Protein AF-A0A7D9EEI6-F1 (afdb_monomer_lite)

Radius of gyration: 23.54 Å; chains: 1; bounding box: 60×73×60 Å

Sequence (242 aa):
MWDGYSLLYVQGNDKSHGQDLGQAGSCLRQFSTMPYLSCNIYQRCNLASRNDYSYWLSASSTIPMMPVDNDAVEPHISRCSVCETPGPVIAVHSQDQSLPSCPAGWQGLWDGYSFIMHTGAGGSGSGQSLSSPGSCVETFRPNPFIECHGRGTCHYYANKYSFWMATVKPDEMFISQTPEVLDQEKGQDLRSRVSRCRVCVRPPKTNSRQPHPAFWHDVTNPKTQTQGAANAQPLLRQAGFQ

Secondary structure (DSSP, 8-state):
-EEEEEEEEEEETTEEEE--TTSGGGEESS--SS--EEE-TTS-EEES-SS-EEEEEBS-SSPPSSPEETTT-GGGBPEEEE---SS-EEEEE-SSSSPPPPPTT-EEEEEEEEEEEEE-GGG-EEE--TTSGGGEESS--SS-EEEEETTSEEE--TT-EEEEPBP--GGGTTSPPPP----GGGT--GGGGBPEEEEEE------TTS--------TT-GGG-SS---------------

Foldseek 3Di:
DAKAFFWAWWADPNAIDGDASLDPVRGDRDDDQFPDWDADPVRDIDALPDFIKTKAFFQDLDFDPDWDFQVPCVNGIDMDDDDDAQFDKWKDWDLALDEDDDPPQKDFDAKAFQWFWKADPPRHTDTHDNGGCSRGDHDDHQQRMWMGTSVGTIGDDPPIGTDARFRDDPVCPPPDDDDDDADVVVVGDPCNGIIMMTMIGRHPPPPPPDDDPDPDDDPPDPPPPDDDPDDDDDDDDDDDDD

pLDDT: mean 86.82, std 19.96, range [29.33, 98.88]

Organism: Paramuricea clavata (NCBI:txid317549)

InterPro domains:
  IPR001442 Collagen IV, non-collagenous [PF01413] (1-84)
  IPR001442 Collagen IV, non-collagenous [PF01413] (89-201)
  IPR001442 Collagen IV, non-collagenous [PS51403] (1-204)
  IPR001442 Collagen IV, non-collagenous [SM00111] (1-86)
  IPR001442 Collagen IV, non-collagenous [SM00111] (87-203)
  IPR016187 C-type lectin fold [SSF56436] (1-86)
  IPR016187 C-type lectin fold [SSF56436] (88-203)
  IPR019326 Protein NDNF [PTHR14619] (2-155)
  IPR036954 Collagen IV, non-collagenous domain superfamily [G3DSA:2.170.240.10] (1-204)

Structure (mmCIF, N/CA/C/O backbone):
data_AF-A0A7D9EEI6-F1
#
_entry.id   AF-A0A7D9EEI6-F1
#
loop_
_atom_site.group_PDB
_atom_site.id
_atom_site.type_symbol
_atom_site.label_atom_id
_atom_site.label_alt_id
_atom_site.label_comp_id
_atom_site.label_asym_id
_atom_site.label_entity_id
_atom_site.label_seq_id
_atom_site.pdbx_PDB_ins_code
_atom_site.Cartn_x
_atom_site.Cartn_y
_atom_site.Cartn_z
_atom_site.occupancy
_atom_site.B_iso_or_equiv
_atom_site.auth_seq_id
_atom_site.auth_comp_id
_atom_site.auth_asym_id
_atom_site.auth_atom_id
_atom_site.pdbx_PDB_model_num
ATOM 1 N N . MET A 1 1 ? -10.822 -16.235 -7.275 1.00 95.38 1 MET A N 1
ATOM 2 C CA . MET A 1 1 ? -11.003 -15.874 -8.701 1.00 95.38 1 MET A CA 1
ATOM 3 C C . MET A 1 1 ? -9.686 -15.995 -9.455 1.00 95.38 1 MET A C 1
ATOM 5 O O . MET A 1 1 ? -9.639 -16.761 -10.407 1.00 95.38 1 MET A O 1
ATOM 9 N N . TRP A 1 2 ? -8.629 -15.284 -9.047 1.00 98.44 2 TRP A N 1
ATOM 10 C CA . TRP A 1 2 ? -7.265 -15.488 -9.556 1.00 98.44 2 TRP A CA 1
ATOM 11 C C . TRP A 1 2 ? -6.231 -15.119 -8.494 1.00 98.44 2 TRP A C 1
ATOM 13 O O . TRP A 1 2 ? -6.541 -14.353 -7.582 1.00 98.44 2 TRP A O 1
ATOM 23 N N . ASP A 1 3 ? -5.012 -15.617 -8.676 1.00 98.50 3 ASP A N 1
ATOM 24 C CA . ASP A 1 3 ? -3.835 -15.226 -7.905 1.00 98.50 3 ASP A CA 1
ATOM 25 C C . ASP A 1 3 ? -2.885 -14.391 -8.770 1.00 98.50 3 ASP A C 1
ATOM 27 O O . ASP A 1 3 ? -2.923 -14.446 -10.006 1.00 98.50 3 ASP A O 1
ATOM 31 N N . GLY A 1 4 ? -2.030 -13.605 -8.123 1.00 98.44 4 GLY A N 1
ATOM 32 C CA . GLY A 1 4 ? -1.114 -12.703 -8.811 1.00 98.44 4 GLY A CA 1
ATOM 33 C C . GLY A 1 4 ? -0.029 -12.125 -7.911 1.00 98.44 4 GLY A C 1
ATOM 34 O O . GLY A 1 4 ? 0.348 -12.721 -6.898 1.00 98.44 4 GLY A O 1
ATOM 35 N N . TYR A 1 5 ? 0.455 -10.957 -8.316 1.00 98.56 5 TYR A N 1
ATOM 36 C CA . TYR A 1 5 ? 1.488 -10.154 -7.680 1.00 98.56 5 TYR A CA 1
ATOM 37 C C . TYR A 1 5 ? 0.911 -8.794 -7.273 1.00 98.56 5 TYR A C 1
ATOM 39 O O . TYR A 1 5 ? 0.136 -8.180 -8.014 1.00 98.56 5 TYR A O 1
ATOM 47 N N . SER A 1 6 ? 1.302 -8.338 -6.087 1.00 98.44 6 SER A N 1
ATOM 48 C CA . SER A 1 6 ? 0.723 -7.182 -5.400 1.00 98.44 6 SER A CA 1
ATOM 49 C C . SER A 1 6 ? 1.317 -5.862 -5.908 1.00 98.44 6 SER A C 1
ATOM 51 O O . SER A 1 6 ? 2.311 -5.366 -5.366 1.00 98.44 6 SER A O 1
ATOM 53 N N . LEU A 1 7 ? 0.724 -5.292 -6.958 1.00 98.62 7 LEU A N 1
ATOM 54 C CA . LEU A 1 7 ? 1.065 -3.975 -7.494 1.00 98.62 7 LEU A CA 1
ATOM 55 C C . LEU A 1 7 ? 0.587 -2.876 -6.539 1.00 98.62 7 LEU A C 1
ATOM 57 O O . LEU A 1 7 ? -0.592 -2.806 -6.196 1.00 98.62 7 LEU A O 1
ATOM 61 N N . LEU A 1 8 ? 1.496 -1.974 -6.173 1.00 98.12 8 LEU A N 1
ATOM 62 C CA . LEU A 1 8 ? 1.187 -0.818 -5.338 1.00 98.12 8 LEU A CA 1
ATOM 63 C C . LEU A 1 8 ? 0.915 0.427 -6.193 1.00 98.12 8 LEU A C 1
ATOM 65 O O . LEU A 1 8 ? -0.157 1.023 -6.113 1.00 98.12 8 LEU A O 1
ATOM 69 N N . TYR A 1 9 ? 1.876 0.820 -7.032 1.00 98.00 9 TYR A N 1
ATOM 70 C CA . TYR A 1 9 ? 1.729 1.946 -7.958 1.00 98.00 9 TYR A CA 1
ATOM 71 C C . TYR A 1 9 ? 2.759 1.898 -9.087 1.00 98.00 9 TYR A C 1
ATOM 73 O O . TYR A 1 9 ? 3.735 1.148 -9.040 1.00 98.00 9 TYR A O 1
ATOM 81 N N . VAL A 1 10 ? 2.542 2.720 -10.109 1.00 97.38 10 VAL A N 1
ATOM 82 C CA . VAL A 1 10 ? 3.504 2.979 -11.187 1.00 97.38 10 VAL A CA 1
ATOM 83 C C . VAL A 1 10 ? 3.852 4.460 -11.227 1.00 97.38 10 VAL A C 1
ATOM 85 O O . VAL A 1 10 ? 3.025 5.299 -10.863 1.00 97.38 10 VAL A O 1
ATOM 88 N N . GLN A 1 11 ? 5.058 4.782 -11.684 1.00 95.62 11 GLN A N 1
ATOM 89 C CA . GLN A 1 11 ? 5.513 6.155 -11.871 1.00 95.62 11 GLN A CA 1
ATOM 90 C C . GLN A 1 11 ? 6.090 6.314 -13.273 1.00 95.62 11 GLN A C 1
ATOM 92 O O . GLN A 1 11 ? 7.175 5.814 -13.568 1.00 95.62 11 GLN A O 1
ATOM 97 N N . GLY A 1 12 ? 5.368 7.052 -14.113 1.00 92.94 12 GLY A N 1
ATOM 98 C CA . GLY A 1 12 ? 5.777 7.358 -15.478 1.00 92.94 12 GLY A CA 1
ATOM 99 C C . GLY A 1 12 ? 5.888 8.856 -15.685 1.00 92.94 12 GLY A C 1
ATOM 100 O O . GLY A 1 12 ? 4.976 9.599 -15.311 1.00 92.94 12 GLY A O 1
ATOM 101 N N . ASN A 1 13 ? 6.995 9.305 -16.282 1.00 89.88 13 ASN A N 1
ATOM 102 C CA . ASN A 1 13 ? 7.259 10.734 -16.496 1.00 89.88 13 ASN A CA 1
ATOM 103 C C . ASN A 1 13 ? 7.068 11.557 -15.199 1.00 89.88 13 ASN A C 1
ATOM 105 O O . ASN A 1 13 ? 6.323 12.539 -15.175 1.00 89.88 13 ASN A O 1
ATOM 109 N N . ASP A 1 14 ? 7.672 11.067 -14.112 1.00 89.56 14 ASP A N 1
ATOM 110 C CA . ASP A 1 14 ? 7.627 11.624 -12.751 1.00 89.56 14 ASP A CA 1
ATOM 111 C C . ASP A 1 14 ? 6.237 11.744 -12.108 1.00 89.56 14 ASP A C 1
ATOM 113 O O . ASP A 1 14 ? 6.094 12.304 -11.020 1.00 89.56 14 ASP A O 1
ATOM 117 N N . LYS A 1 15 ? 5.201 11.175 -12.731 1.00 93.44 15 LYS A N 1
ATOM 118 C CA . LYS A 1 15 ? 3.843 11.160 -12.194 1.00 93.44 15 LYS A CA 1
ATOM 119 C C . LYS A 1 15 ? 3.472 9.769 -11.707 1.00 93.44 15 LYS A C 1
ATOM 121 O O . LYS A 1 15 ? 3.535 8.800 -12.459 1.00 93.44 15 LYS A O 1
ATOM 126 N N . SER A 1 16 ? 3.017 9.707 -10.461 1.00 95.94 16 SER A N 1
ATOM 127 C CA . SER A 1 16 ? 2.583 8.467 -9.825 1.00 95.94 16 SER A CA 1
ATOM 128 C C . SER A 1 16 ? 1.095 8.196 -10.023 1.00 95.94 16 SER A C 1
ATOM 130 O O . SER A 1 16 ? 0.263 9.108 -9.994 1.00 95.94 16 SER A O 1
ATOM 132 N N . HIS A 1 17 ? 0.765 6.922 -10.218 1.00 97.31 17 HIS A N 1
ATOM 133 C CA . HIS A 1 17 ? -0.597 6.410 -10.279 1.00 97.31 17 HIS A CA 1
ATOM 134 C C . HIS A 1 17 ? -0.693 5.104 -9.486 1.00 97.31 17 HIS A C 1
ATOM 136 O O . HIS A 1 17 ? -0.090 4.096 -9.858 1.00 97.31 17 HIS A O 1
ATOM 142 N N . GLY A 1 18 ? -1.426 5.147 -8.373 1.00 97.69 18 GLY A N 1
ATOM 143 C CA . GLY A 1 18 ? -1.582 4.027 -7.449 1.00 97.69 18 GLY A CA 1
ATOM 144 C C . GLY A 1 18 ? -2.795 3.157 -7.718 1.00 97.69 18 GLY A C 1
ATOM 145 O O . GLY A 1 18 ? -3.781 3.608 -8.302 1.00 97.69 18 GLY A O 1
ATOM 146 N N . GLN A 1 19 ? -2.711 1.918 -7.246 1.00 98.25 19 GLN A N 1
ATOM 147 C CA . GLN A 1 19 ? -3.843 1.016 -7.104 1.00 98.25 19 GLN A CA 1
ATOM 148 C C . GLN A 1 19 ? -4.153 0.857 -5.615 1.00 98.25 19 GLN A C 1
ATOM 150 O O . GLN A 1 19 ? -3.257 0.672 -4.791 1.00 98.25 19 GLN A O 1
ATOM 155 N N . ASP A 1 20 ? -5.433 0.940 -5.263 1.00 98.38 20 ASP A N 1
ATOM 156 C CA . ASP A 1 20 ? -5.870 0.623 -3.907 1.00 98.38 20 ASP A CA 1
ATOM 157 C C . ASP A 1 20 ? -5.704 -0.891 -3.679 1.00 98.38 20 ASP A C 1
ATOM 159 O O . ASP A 1 20 ? -6.199 -1.705 -4.465 1.00 98.38 20 ASP A O 1
ATOM 163 N N . LEU A 1 21 ? -4.994 -1.266 -2.615 1.00 98.56 21 LEU A N 1
ATOM 164 C CA . LEU A 1 21 ? -4.646 -2.651 -2.287 1.00 98.56 21 LEU A CA 1
ATOM 165 C C . LEU A 1 21 ? -5.866 -3.505 -1.911 1.00 98.56 21 LEU A C 1
ATOM 167 O O . LEU A 1 21 ? -5.792 -4.729 -1.932 1.00 98.56 21 LEU A O 1
ATOM 171 N N . GLY A 1 22 ? -6.996 -2.879 -1.574 1.00 98.00 22 GLY A N 1
ATOM 172 C CA . GLY A 1 22 ? -8.263 -3.570 -1.339 1.00 98.00 22 GLY A CA 1
ATOM 173 C C . GLY A 1 22 ? -9.066 -3.805 -2.616 1.00 98.00 22 GLY A C 1
ATOM 174 O O . GLY A 1 22 ? -10.115 -4.443 -2.562 1.00 98.00 22 GLY A O 1
ATOM 175 N N . GLN A 1 23 ? -8.600 -3.295 -3.760 1.00 98.12 23 GLN A N 1
ATOM 176 C CA . GLN A 1 23 ? -9.245 -3.461 -5.058 1.00 98.12 23 GLN A CA 1
ATOM 177 C C . GLN A 1 23 ? -8.494 -4.466 -5.927 1.00 98.12 23 GLN A C 1
ATOM 179 O O . GLN A 1 23 ? -7.267 -4.555 -5.909 1.00 98.12 23 GLN A O 1
ATOM 184 N N . ALA A 1 24 ? -9.243 -5.164 -6.783 1.00 98.06 24 ALA A N 1
ATOM 185 C CA . ALA A 1 24 ? -8.708 -6.184 -7.684 1.00 98.06 24 ALA A CA 1
ATOM 186 C C . ALA A 1 24 ? -7.612 -5.670 -8.645 1.00 98.06 24 ALA A C 1
ATOM 188 O O . ALA A 1 24 ? -6.789 -6.459 -9.103 1.00 98.06 24 ALA A O 1
ATOM 189 N N . GLY A 1 25 ? -7.579 -4.362 -8.935 1.00 97.88 25 GLY A N 1
ATOM 190 C CA . GLY A 1 25 ? -6.561 -3.731 -9.787 1.00 97.88 25 GLY A CA 1
ATOM 191 C C . GLY A 1 25 ? -5.139 -3.785 -9.216 1.00 97.88 25 GLY A C 1
ATOM 192 O O . GLY A 1 25 ? -4.178 -3.769 -9.981 1.00 97.88 25 GLY A O 1
ATOM 193 N N . SER A 1 26 ? -4.995 -3.928 -7.896 1.00 98.56 26 SER A N 1
ATOM 194 C CA . SER A 1 26 ? -3.695 -4.142 -7.249 1.00 98.56 26 SER A CA 1
ATOM 195 C C . SER A 1 26 ? -3.145 -5.561 -7.439 1.00 98.56 26 SER A C 1
ATOM 197 O O . SER A 1 26 ? -1.981 -5.804 -7.138 1.00 98.56 26 SER A O 1
ATOM 199 N N . CYS A 1 27 ? -3.937 -6.509 -7.958 1.00 98.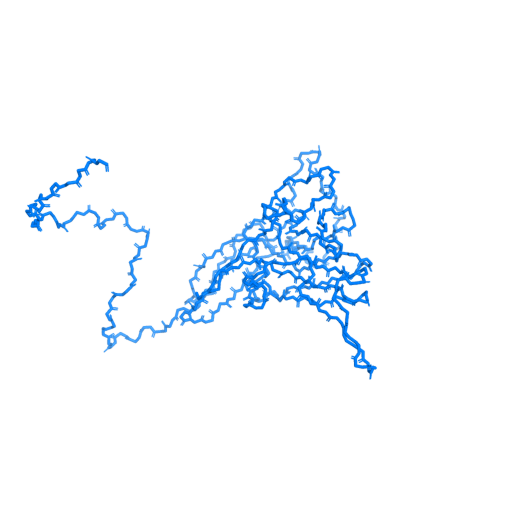69 27 CYS A N 1
ATOM 200 C CA . CYS A 1 27 ? -3.531 -7.905 -8.085 1.00 98.69 27 CYS A CA 1
ATOM 201 C C . CYS A 1 27 ? -3.319 -8.332 -9.541 1.00 98.69 27 CYS A C 1
ATOM 203 O O . CYS A 1 27 ? -4.201 -8.917 -10.186 1.00 98.69 27 CYS A O 1
ATOM 205 N N . LEU A 1 28 ? -2.123 -8.054 -10.066 1.00 98.56 28 LEU A N 1
ATOM 206 C CA . LEU A 1 28 ? -1.760 -8.384 -11.442 1.00 98.56 28 LEU A CA 1
ATOM 207 C C . LEU A 1 28 ? -1.333 -9.846 -11.568 1.00 98.56 28 LEU A C 1
ATOM 209 O O . LEU A 1 28 ? -0.466 -10.317 -10.842 1.00 98.56 28 LEU A O 1
ATOM 213 N N . ARG A 1 29 ? -1.890 -10.573 -12.541 1.00 98.06 29 ARG A N 1
ATOM 214 C CA . ARG A 1 29 ? -1.573 -12.002 -12.752 1.00 98.06 29 ARG A CA 1
ATOM 215 C C . ARG A 1 29 ? -0.124 -12.254 -13.168 1.00 98.06 29 ARG A C 1
ATOM 217 O O . ARG A 1 29 ? 0.387 -13.348 -12.965 1.00 98.06 29 ARG A O 1
ATOM 224 N N . GLN A 1 30 ? 0.507 -11.268 -13.795 1.00 97.69 30 GLN A N 1
ATOM 225 C CA . GLN A 1 30 ? 1.866 -11.359 -14.310 1.00 97.69 30 GLN A CA 1
ATOM 226 C C . GLN A 1 30 ? 2.687 -10.206 -13.751 1.00 97.69 30 GLN A C 1
ATOM 228 O O . GLN A 1 30 ? 2.260 -9.051 -13.791 1.00 97.69 30 GLN A O 1
ATOM 233 N N . PHE A 1 31 ? 3.865 -10.541 -13.242 1.00 97.56 31 PHE A N 1
ATOM 234 C CA . PHE A 1 31 ? 4.854 -9.567 -12.824 1.00 97.56 31 PHE A CA 1
ATOM 235 C C . PHE A 1 31 ? 5.681 -9.092 -14.025 1.00 97.56 31 PHE A C 1
ATOM 237 O O . PHE A 1 31 ? 6.010 -9.863 -14.925 1.00 97.56 31 PHE A O 1
ATOM 244 N N . SER A 1 32 ? 6.031 -7.810 -14.013 1.00 96.56 32 SER A N 1
ATOM 245 C CA . SER A 1 32 ? 7.052 -7.208 -14.867 1.00 96.56 32 SER A CA 1
ATOM 246 C C . SER A 1 32 ? 7.603 -5.992 -14.135 1.00 96.56 32 SER A C 1
ATOM 248 O O . SER A 1 32 ? 6.830 -5.229 -13.555 1.00 96.56 32 SER A O 1
ATOM 250 N N . THR A 1 33 ? 8.912 -5.746 -14.207 1.00 95.94 33 THR A N 1
ATOM 251 C CA . THR A 1 33 ? 9.493 -4.502 -13.673 1.00 95.94 33 THR A CA 1
ATOM 252 C C . THR A 1 33 ? 8.974 -3.258 -14.407 1.00 95.94 33 THR A C 1
ATOM 254 O O . THR A 1 33 ? 9.049 -2.151 -13.872 1.00 95.94 33 THR A O 1
ATOM 257 N N . MET A 1 34 ? 8.408 -3.438 -15.608 1.00 95.50 34 MET A N 1
ATOM 258 C CA . MET A 1 34 ? 7.767 -2.401 -16.413 1.00 95.50 34 MET A CA 1
ATOM 259 C C . MET A 1 34 ? 6.448 -2.923 -17.016 1.00 95.50 34 MET A C 1
ATOM 261 O O . MET A 1 34 ? 6.428 -3.382 -18.160 1.00 95.50 34 MET A O 1
ATOM 265 N N . PRO A 1 35 ? 5.334 -2.905 -16.260 1.00 96.06 35 PRO A N 1
ATOM 266 C CA . PRO A 1 35 ? 4.064 -3.505 -16.681 1.00 96.06 35 PRO A CA 1
ATOM 267 C C . PRO A 1 35 ? 3.225 -2.598 -17.602 1.00 96.06 35 PRO A C 1
ATOM 269 O O . PRO A 1 35 ? 2.059 -2.889 -17.858 1.00 96.06 35 PRO A O 1
ATOM 272 N N . TYR A 1 36 ? 3.782 -1.485 -18.085 1.00 94.62 36 TYR A N 1
ATOM 273 C CA . TYR A 1 36 ? 3.094 -0.531 -18.951 1.00 94.62 36 TYR A CA 1
ATOM 274 C C . TYR A 1 36 ? 4.043 0.050 -20.007 1.00 94.62 36 TYR A C 1
ATOM 276 O O . TYR A 1 36 ? 5.262 -0.098 -19.936 1.00 94.62 36 TYR A O 1
ATOM 284 N N . LEU A 1 37 ? 3.470 0.727 -21.001 1.00 94.81 37 LEU A N 1
ATOM 285 C CA . LEU A 1 37 ? 4.195 1.453 -22.041 1.00 94.81 37 LEU A CA 1
ATOM 286 C C . LEU A 1 37 ? 3.648 2.874 -22.172 1.00 94.81 37 LEU A C 1
ATOM 288 O O . LEU A 1 37 ? 2.536 3.165 -21.730 1.00 94.81 37 LEU A O 1
ATOM 292 N N . SER A 1 38 ? 4.420 3.761 -22.793 1.00 92.44 38 SER A N 1
ATOM 293 C CA . SER A 1 38 ? 3.993 5.135 -23.075 1.00 92.44 38 SER A CA 1
ATOM 294 C C . SER A 1 38 ? 3.883 5.359 -24.579 1.00 92.44 38 SER A C 1
ATOM 296 O O . SER A 1 38 ? 4.786 4.993 -25.329 1.00 92.44 38 SER A O 1
ATOM 298 N N . CYS A 1 39 ? 2.790 5.977 -25.029 1.00 94.88 39 CYS A N 1
ATOM 299 C CA . CYS A 1 39 ? 2.582 6.379 -26.421 1.00 94.88 39 CYS A CA 1
ATOM 300 C C . CYS A 1 39 ? 2.437 7.899 -26.519 1.00 94.88 39 CYS A C 1
ATOM 302 O O . CYS A 1 39 ? 2.006 8.550 -25.568 1.00 94.88 39 CYS A O 1
ATOM 304 N N . ASN A 1 40 ? 2.789 8.470 -27.669 1.00 93.44 40 ASN A N 1
ATOM 305 C CA . ASN A 1 40 ? 2.650 9.901 -27.931 1.00 93.44 40 ASN A CA 1
ATOM 306 C C . ASN A 1 40 ? 1.778 10.188 -29.166 1.00 93.44 40 ASN A C 1
ATOM 308 O O . ASN A 1 40 ? 1.354 9.280 -29.880 1.00 93.44 40 ASN A O 1
ATOM 312 N N . ILE A 1 41 ? 1.542 11.476 -29.434 1.00 96.56 41 ILE A N 1
ATOM 313 C CA . ILE A 1 41 ? 0.711 11.953 -30.554 1.00 96.56 41 ILE A CA 1
ATOM 314 C C . ILE A 1 41 ? 1.274 11.612 -31.944 1.00 96.56 41 ILE A C 1
ATOM 316 O O . ILE A 1 41 ? 0.550 11.688 -32.929 1.00 96.56 41 ILE A O 1
ATOM 320 N N . TYR A 1 42 ? 2.544 11.206 -32.032 1.00 97.06 42 TYR A N 1
ATOM 321 C CA . TYR A 1 42 ? 3.207 10.812 -33.278 1.00 97.06 42 TYR A CA 1
ATOM 322 C C . TYR A 1 42 ? 3.064 9.314 -33.575 1.00 97.06 42 TYR A C 1
ATOM 324 O O . TYR A 1 42 ? 3.861 8.763 -34.330 1.00 97.06 42 TYR A O 1
ATOM 332 N N . GLN A 1 43 ? 2.096 8.640 -32.943 1.00 95.88 43 GLN A N 1
ATOM 333 C CA . GLN A 1 43 ? 1.859 7.199 -33.092 1.00 95.88 43 GLN A CA 1
ATOM 334 C C . GLN A 1 43 ? 3.095 6.344 -32.752 1.00 95.88 43 GLN A C 1
ATOM 336 O O . GLN A 1 43 ? 3.257 5.233 -33.251 1.00 95.88 43 GLN A O 1
ATOM 341 N N . ARG A 1 44 ? 3.980 6.848 -31.879 1.00 96.19 44 ARG A N 1
ATOM 342 C CA . ARG A 1 44 ? 5.138 6.106 -31.372 1.00 96.19 44 ARG A CA 1
ATOM 343 C C . ARG A 1 44 ? 4.888 5.690 -29.929 1.00 96.19 44 ARG A C 1
ATOM 345 O O . ARG A 1 44 ? 4.634 6.538 -29.074 1.00 96.19 44 ARG A O 1
ATOM 352 N N . CYS A 1 45 ? 5.035 4.396 -29.671 1.00 95.00 45 CYS A N 1
ATOM 353 C CA . CYS A 1 45 ? 4.974 3.804 -28.342 1.00 95.00 45 CYS A CA 1
ATOM 354 C C . CYS A 1 45 ? 6.351 3.283 -27.933 1.00 95.00 45 CYS A C 1
ATOM 356 O O . CYS A 1 45 ? 7.069 2.732 -28.765 1.00 95.00 45 CYS A O 1
ATOM 358 N N . ASN A 1 46 ? 6.715 3.448 -26.664 1.00 91.50 46 ASN A N 1
ATOM 359 C CA . ASN A 1 46 ? 7.958 2.922 -26.118 1.00 91.50 46 ASN A CA 1
ATOM 360 C C . ASN A 1 46 ? 7.681 2.120 -24.844 1.00 91.50 46 ASN A C 1
ATOM 362 O O . ASN A 1 46 ? 6.994 2.594 -23.935 1.00 91.50 46 ASN A O 1
ATOM 366 N N . LEU A 1 47 ? 8.250 0.919 -24.791 1.00 91.31 47 LEU A N 1
ATOM 367 C CA . LEU A 1 47 ? 8.223 0.013 -23.648 1.00 91.31 47 LEU A CA 1
ATOM 368 C C . LEU A 1 47 ? 9.620 -0.026 -23.029 1.00 91.31 47 LEU A C 1
ATOM 370 O O . LEU A 1 47 ? 10.594 -0.182 -23.762 1.00 91.31 47 LEU A O 1
ATOM 374 N N . ALA A 1 48 ? 9.712 0.127 -21.705 1.00 86.81 48 ALA A N 1
ATOM 375 C CA . ALA A 1 48 ? 10.959 0.004 -20.936 1.00 86.81 48 ALA A CA 1
ATOM 376 C C . ALA A 1 48 ? 12.151 0.854 -21.436 1.00 86.81 48 ALA A C 1
ATOM 378 O O . ALA A 1 48 ? 13.296 0.600 -21.080 1.00 86.81 48 ALA A O 1
ATOM 379 N N . SER A 1 49 ? 11.902 1.891 -22.241 1.00 80.19 49 SER A N 1
ATOM 380 C CA . SER A 1 49 ? 12.951 2.729 -22.839 1.00 80.19 49 SER A CA 1
ATOM 381 C C . SER A 1 49 ? 13.233 4.013 -22.051 1.00 80.19 49 SER A C 1
ATOM 383 O O . SER A 1 49 ? 14.033 4.840 -22.486 1.00 80.19 49 SER A O 1
ATOM 385 N N . ARG A 1 50 ? 12.489 4.250 -20.967 1.00 78.50 50 ARG A N 1
ATOM 386 C CA . ARG A 1 50 ? 12.570 5.439 -20.110 1.00 78.50 50 ARG A CA 1
ATOM 387 C C . ARG A 1 50 ? 12.928 5.025 -18.686 1.00 78.50 50 ARG A C 1
ATOM 389 O O . ARG A 1 50 ? 12.732 3.871 -18.308 1.00 78.50 50 ARG A O 1
ATOM 396 N N . ASN A 1 51 ? 13.395 5.991 -17.898 1.00 85.44 51 ASN A N 1
ATOM 397 C CA . ASN A 1 51 ? 13.661 5.844 -16.463 1.00 85.44 51 ASN A CA 1
ATOM 398 C C . ASN A 1 51 ? 12.362 5.914 -15.652 1.00 85.44 51 ASN A C 1
ATOM 400 O O . ASN A 1 51 ? 12.192 6.755 -14.778 1.00 85.44 51 ASN A O 1
ATOM 404 N N . ASP A 1 52 ? 11.437 5.044 -16.020 1.00 92.50 52 ASP A N 1
ATOM 405 C CA . ASP A 1 52 ? 10.139 4.871 -15.398 1.00 92.50 52 ASP A CA 1
ATOM 406 C C . ASP A 1 52 ? 10.228 3.779 -14.314 1.00 92.50 52 ASP A C 1
ATOM 408 O O . ASP A 1 52 ? 11.143 2.938 -14.333 1.00 92.50 52 ASP A O 1
ATOM 412 N N . TYR A 1 53 ? 9.259 3.759 -13.395 1.00 95.12 53 TYR A N 1
ATOM 413 C CA . TYR A 1 53 ? 9.274 2.876 -12.226 1.00 95.12 53 TYR A CA 1
ATOM 414 C C . TYR A 1 53 ? 7.955 2.125 -12.031 1.00 95.12 53 TYR A C 1
ATOM 416 O O . TYR A 1 53 ? 6.865 2.620 -12.330 1.00 95.12 53 TYR A O 1
ATOM 424 N N . SER A 1 54 ? 8.054 0.936 -11.444 1.00 97.06 54 SER A N 1
ATOM 425 C CA . SER A 1 54 ? 6.923 0.224 -10.850 1.00 97.06 54 SER A CA 1
ATOM 426 C C . SER A 1 54 ? 7.231 -0.138 -9.403 1.00 97.06 54 SER A C 1
ATOM 428 O O . SER A 1 54 ? 8.387 -0.329 -9.027 1.00 97.06 54 SER A O 1
ATOM 430 N N . TYR A 1 55 ? 6.196 -0.213 -8.576 1.00 97.88 55 TYR A N 1
ATOM 431 C CA . TYR A 1 55 ? 6.326 -0.464 -7.149 1.00 97.88 55 TYR A CA 1
ATOM 432 C C . TYR A 1 55 ? 5.378 -1.568 -6.723 1.00 97.88 55 TYR A C 1
ATOM 434 O O . TYR A 1 55 ? 4.190 -1.553 -7.056 1.00 97.88 55 TYR A O 1
ATOM 442 N N . TRP A 1 56 ? 5.906 -2.501 -5.945 1.00 98.12 56 TRP A N 1
ATOM 443 C CA . TRP A 1 56 ? 5.218 -3.729 -5.563 1.00 98.12 56 TRP A CA 1
ATOM 444 C C . TRP A 1 56 ? 5.314 -3.917 -4.056 1.00 98.12 56 TRP A C 1
ATOM 446 O O . TRP A 1 56 ? 6.334 -3.562 -3.460 1.00 98.12 56 TRP A O 1
ATOM 456 N N . LEU A 1 57 ? 4.281 -4.475 -3.420 1.00 97.56 57 LEU A N 1
ATOM 457 C CA . LEU A 1 57 ? 4.403 -4.862 -2.014 1.00 97.56 57 LEU A CA 1
ATOM 458 C C . LEU A 1 57 ? 5.514 -5.905 -1.859 1.00 97.56 57 LEU A C 1
ATOM 460 O O . LEU A 1 57 ? 5.670 -6.802 -2.686 1.00 97.56 57 LEU A O 1
ATOM 464 N N . SER A 1 58 ? 6.280 -5.783 -0.782 1.00 95.12 58 SER A N 1
ATOM 465 C CA . SER A 1 58 ? 7.441 -6.623 -0.518 1.00 95.12 58 SER A CA 1
ATOM 466 C C . SER A 1 58 ? 7.055 -7.910 0.210 1.00 95.12 58 SER A C 1
ATOM 468 O O . SER A 1 58 ? 6.413 -7.858 1.260 1.00 95.12 58 SER A O 1
ATOM 470 N N . ALA A 1 59 ? 7.514 -9.059 -0.289 1.00 91.06 59 ALA A N 1
ATOM 471 C CA . ALA A 1 59 ? 7.431 -10.342 0.415 1.00 91.06 59 ALA A CA 1
ATOM 472 C C . ALA A 1 59 ? 8.571 -10.521 1.432 1.00 91.06 59 ALA A C 1
ATOM 474 O O . ALA A 1 59 ? 8.338 -10.967 2.561 1.00 91.06 59 ALA A O 1
ATOM 475 N N . SER A 1 60 ? 9.792 -10.091 1.095 1.00 81.69 60 SER A N 1
ATOM 476 C CA . SER A 1 60 ? 10.969 -10.245 1.960 1.00 81.69 60 SER A CA 1
ATOM 477 C C . SER A 1 60 ? 11.115 -9.111 2.980 1.00 81.69 60 SER A C 1
ATOM 479 O O . SER A 1 60 ? 10.806 -7.949 2.696 1.00 81.69 60 SER A O 1
ATOM 481 N N . SER A 1 61 ? 11.551 -9.459 4.193 1.00 75.62 61 SER A N 1
ATOM 482 C CA . SER A 1 61 ? 11.981 -8.505 5.222 1.00 75.62 61 SER A CA 1
ATOM 483 C C . SER A 1 61 ? 13.478 -8.195 5.142 1.00 75.62 61 SER A C 1
ATOM 485 O O . SER A 1 61 ? 13.927 -7.229 5.756 1.00 75.62 61 SER A O 1
ATOM 487 N N . THR A 1 62 ? 14.250 -8.990 4.395 1.00 86.38 62 THR A N 1
ATOM 488 C CA . THR A 1 62 ? 15.684 -8.777 4.202 1.00 86.38 62 THR A CA 1
ATOM 489 C C . THR A 1 62 ? 15.927 -7.871 3.002 1.00 86.38 62 THR A C 1
ATOM 491 O O . THR A 1 62 ? 15.432 -8.113 1.898 1.00 86.38 62 THR A O 1
ATOM 494 N N . ILE A 1 63 ? 16.699 -6.810 3.229 1.00 89.56 63 ILE A N 1
ATOM 495 C CA . ILE A 1 63 ? 17.122 -5.887 2.179 1.00 89.56 63 ILE A CA 1
ATOM 496 C C . ILE A 1 63 ? 18.414 -6.449 1.566 1.00 89.56 63 ILE A C 1
ATOM 498 O O . ILE A 1 63 ? 19.397 -6.609 2.292 1.00 89.56 63 ILE A O 1
ATOM 502 N N . PRO A 1 64 ? 18.436 -6.785 0.263 1.00 91.00 64 PRO A N 1
ATOM 503 C CA . PRO A 1 64 ? 19.655 -7.223 -0.405 1.00 91.00 64 PRO A CA 1
ATOM 504 C C . PRO A 1 64 ? 20.663 -6.071 -0.455 1.00 91.00 64 PRO A C 1
ATOM 506 O O . PRO A 1 64 ? 20.274 -4.915 -0.574 1.00 91.00 64 PRO A O 1
ATOM 509 N N . MET A 1 65 ? 21.960 -6.375 -0.392 1.00 91.44 65 MET A N 1
ATOM 510 C CA . MET A 1 65 ? 23.012 -5.344 -0.411 1.00 91.44 65 MET A CA 1
ATOM 511 C C . MET A 1 65 ? 23.117 -4.599 -1.749 1.00 91.44 65 MET A C 1
ATOM 513 O O . MET A 1 65 ? 23.620 -3.482 -1.789 1.00 91.44 65 MET A O 1
ATOM 517 N N . MET A 1 66 ? 22.670 -5.225 -2.838 1.00 94.06 66 MET A N 1
ATOM 518 C CA . MET A 1 66 ? 22.704 -4.688 -4.197 1.00 94.06 66 MET A CA 1
ATOM 519 C C . MET A 1 66 ? 21.317 -4.829 -4.840 1.00 94.06 66 MET A C 1
ATOM 521 O O . MET A 1 66 ? 20.531 -5.672 -4.392 1.00 94.06 66 MET A O 1
ATOM 525 N N . PRO A 1 67 ? 21.006 -4.047 -5.893 1.00 95.31 67 PRO A N 1
ATOM 526 C CA . PRO A 1 67 ? 19.804 -4.264 -6.689 1.00 95.31 67 PRO A CA 1
ATOM 527 C C . PRO A 1 67 ? 19.716 -5.708 -7.188 1.00 95.31 67 PRO A C 1
ATOM 529 O O . PRO A 1 67 ? 20.718 -6.271 -7.625 1.00 95.31 67 PRO A O 1
ATOM 532 N N . VAL A 1 68 ? 18.516 -6.282 -7.120 1.00 95.44 68 VAL A N 1
ATOM 533 C CA . VAL A 1 68 ? 18.233 -7.631 -7.614 1.00 95.44 68 VAL A CA 1
ATOM 534 C C . VAL A 1 68 ? 17.765 -7.569 -9.061 1.00 95.44 68 VAL A C 1
ATOM 536 O O . VAL A 1 68 ? 16.965 -6.701 -9.423 1.00 95.44 68 VAL A O 1
ATOM 539 N N . ASP A 1 69 ? 18.271 -8.487 -9.875 1.00 95.19 69 ASP A N 1
ATOM 540 C CA . A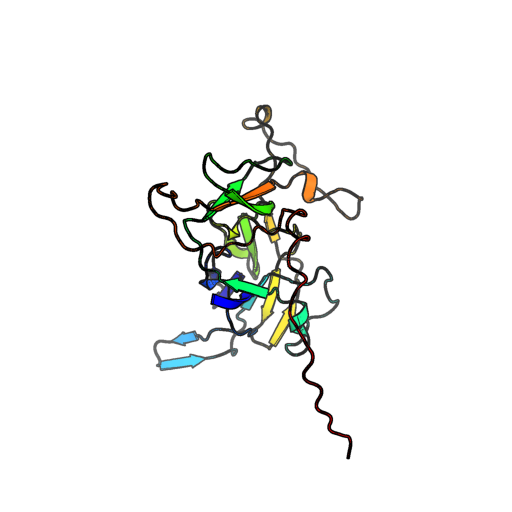SP A 1 69 ? 17.867 -8.654 -11.267 1.00 95.19 69 ASP A CA 1
ATOM 541 C C . ASP A 1 69 ? 16.543 -9.427 -11.376 1.00 95.19 69 ASP A C 1
ATOM 543 O O . ASP A 1 69 ? 16.056 -10.042 -10.423 1.00 95.19 69 ASP A O 1
ATOM 547 N N . ASN A 1 70 ? 15.929 -9.362 -12.557 1.00 90.50 70 ASN A N 1
ATOM 548 C CA . ASN A 1 70 ? 14.590 -9.892 -12.816 1.00 90.50 70 ASN A CA 1
ATOM 549 C C . ASN A 1 70 ? 14.463 -11.416 -12.596 1.00 90.50 70 ASN A C 1
ATOM 551 O O . ASN A 1 70 ? 13.385 -11.907 -12.280 1.00 90.50 70 ASN A O 1
ATOM 555 N N . ASP A 1 71 ? 15.549 -12.171 -12.745 1.00 91.19 71 ASP A N 1
ATOM 556 C CA . ASP A 1 71 ? 15.605 -13.619 -12.507 1.00 91.19 71 ASP A CA 1
ATOM 557 C C . ASP A 1 71 ? 15.614 -13.990 -11.014 1.00 91.19 71 ASP A C 1
ATOM 559 O O . ASP A 1 71 ? 15.180 -15.082 -10.646 1.00 91.19 71 ASP A O 1
ATOM 563 N N . ALA A 1 72 ? 16.052 -13.074 -10.148 1.00 94.12 72 ALA A N 1
ATOM 564 C CA . ALA A 1 72 ? 16.153 -13.274 -8.703 1.00 94.12 72 ALA A CA 1
ATOM 565 C C . ALA A 1 72 ? 15.123 -12.466 -7.890 1.00 94.12 72 ALA A C 1
ATOM 567 O O . ALA A 1 72 ? 15.102 -12.553 -6.661 1.00 94.12 72 ALA A O 1
ATOM 568 N N . VAL A 1 73 ? 14.270 -11.667 -8.542 1.00 95.44 73 VAL A N 1
ATOM 569 C CA . VAL A 1 73 ? 13.357 -10.744 -7.847 1.00 95.44 73 VAL A CA 1
ATOM 570 C C . VAL A 1 73 ? 12.125 -11.423 -7.249 1.00 95.44 73 VAL A C 1
ATOM 572 O O . VAL A 1 73 ? 11.574 -10.915 -6.275 1.00 95.44 73 VAL A O 1
ATOM 575 N N . GLU A 1 74 ? 11.683 -12.566 -7.783 1.00 94.50 74 GLU A N 1
ATOM 576 C CA . GLU A 1 74 ? 10.409 -13.195 -7.397 1.00 94.50 74 GLU A CA 1
ATOM 577 C C . GLU A 1 74 ? 10.210 -13.359 -5.871 1.00 94.50 74 GLU A C 1
ATOM 579 O O . GLU A 1 74 ? 9.147 -12.964 -5.385 1.00 94.50 74 GLU A O 1
ATOM 584 N N . PRO A 1 75 ? 11.200 -13.814 -5.072 1.00 95.00 75 PRO A N 1
ATOM 585 C CA . PRO A 1 75 ? 11.063 -13.930 -3.613 1.00 95.00 75 PRO A CA 1
ATOM 586 C C . PRO A 1 75 ? 10.834 -12.601 -2.876 1.00 95.00 75 PRO A C 1
ATOM 588 O O . PRO A 1 75 ? 10.436 -12.596 -1.710 1.00 95.00 75 PRO A O 1
ATOM 591 N N . HIS A 1 76 ? 11.104 -11.467 -3.525 1.00 95.38 76 HIS A N 1
ATOM 592 C CA . HIS A 1 76 ? 10.895 -10.132 -2.970 1.00 95.38 76 HIS A CA 1
ATOM 593 C C . HIS A 1 76 ? 9.513 -9.560 -3.297 1.00 95.38 76 HIS A C 1
ATOM 595 O O . HIS A 1 76 ? 9.102 -8.603 -2.640 1.00 95.38 76 HIS A O 1
ATOM 601 N N . ILE A 1 77 ? 8.774 -10.135 -4.251 1.00 97.38 77 ILE A N 1
ATOM 602 C CA . ILE A 1 77 ? 7.468 -9.624 -4.680 1.00 97.38 77 ILE A CA 1
ATOM 603 C C . ILE A 1 77 ? 6.343 -10.340 -3.930 1.00 97.38 77 ILE A C 1
ATOM 605 O O . ILE A 1 77 ? 6.198 -11.560 -3.990 1.00 97.38 77 ILE A O 1
ATOM 609 N N . SER A 1 78 ? 5.512 -9.569 -3.229 1.00 97.88 78 SER A N 1
ATOM 610 C CA . SER A 1 78 ? 4.324 -10.081 -2.544 1.00 97.88 78 SER A CA 1
ATOM 611 C C . SER A 1 78 ? 3.305 -10.647 -3.533 1.00 97.88 78 SER A C 1
ATOM 613 O O . SER A 1 78 ? 3.115 -10.126 -4.637 1.00 97.88 78 SER A O 1
ATOM 615 N N . ARG A 1 79 ? 2.630 -11.717 -3.111 1.00 98.00 79 ARG A N 1
ATOM 616 C CA . ARG A 1 79 ? 1.538 -12.361 -3.844 1.00 98.00 79 ARG A CA 1
ATOM 617 C C . ARG A 1 79 ? 0.193 -11.868 -3.320 1.00 98.00 79 ARG A C 1
ATOM 619 O O . ARG A 1 79 ? 0.077 -11.457 -2.169 1.00 98.00 79 ARG A O 1
ATOM 626 N N . CYS A 1 80 ? -0.822 -11.956 -4.163 1.00 98.38 80 CYS A N 1
ATOM 627 C CA . CYS A 1 80 ? -2.195 -11.580 -3.844 1.00 98.38 80 CYS A CA 1
ATOM 628 C C . CYS A 1 80 ? -3.169 -12.616 -4.404 1.00 98.38 80 CYS A C 1
ATOM 630 O O . CYS A 1 80 ? -2.848 -13.330 -5.357 1.00 98.38 80 CYS A O 1
ATOM 632 N N . SER A 1 81 ? -4.371 -12.653 -3.833 1.00 98.25 81 SER A N 1
ATOM 633 C CA . SER A 1 81 ? -5.499 -13.427 -4.345 1.00 98.25 81 SER A CA 1
ATOM 634 C C . SER A 1 81 ? -6.733 -12.542 -4.392 1.00 98.25 81 SER A C 1
ATOM 636 O O . SER A 1 81 ? -6.984 -11.769 -3.465 1.00 98.25 81 SER A O 1
ATOM 638 N N . VAL A 1 82 ? -7.506 -12.642 -5.471 1.00 98.44 82 VAL A N 1
ATOM 639 C CA . VAL A 1 82 ? -8.778 -11.927 -5.599 1.00 98.44 82 VAL A CA 1
ATOM 640 C C . VAL A 1 82 ? -9.927 -12.903 -5.407 1.00 98.44 82 VAL A C 1
ATOM 642 O O . VAL A 1 82 ? -10.082 -13.872 -6.160 1.00 98.44 82 VAL A O 1
ATOM 645 N N . CYS A 1 83 ? -10.756 -12.620 -4.407 1.00 97.19 83 CYS A N 1
ATOM 646 C CA . CYS A 1 83 ? -11.858 -13.465 -3.963 1.00 97.19 83 CYS A CA 1
ATOM 647 C C . CYS A 1 83 ? -13.211 -12.801 -4.235 1.00 97.19 83 CYS A C 1
ATOM 649 O O . CYS A 1 83 ? -13.326 -11.579 -4.229 1.00 97.19 83 CYS A O 1
ATOM 651 N N . GLU A 1 84 ? -14.239 -13.616 -4.454 1.00 96.25 84 GLU A N 1
ATOM 652 C CA . GLU A 1 84 ? -15.627 -13.155 -4.427 1.00 96.25 84 GLU A CA 1
ATOM 653 C C . GLU A 1 84 ? -16.123 -13.184 -2.977 1.00 96.25 84 GLU A C 1
ATOM 655 O O . GLU A 1 84 ? -15.865 -14.147 -2.252 1.00 96.25 84 GLU A O 1
ATOM 660 N N . THR A 1 85 ? -16.809 -12.128 -2.540 1.00 94.31 85 THR A N 1
ATOM 661 C CA . THR A 1 85 ? -17.310 -12.008 -1.167 1.00 94.31 85 THR A CA 1
ATOM 662 C C . THR A 1 85 ? -18.836 -11.973 -1.154 1.00 94.31 85 THR A C 1
ATOM 664 O O . THR A 1 85 ? -19.455 -11.416 -2.059 1.00 94.31 85 THR A O 1
ATOM 667 N N . PRO A 1 86 ? -19.486 -12.518 -0.109 1.00 91.00 86 PRO A N 1
ATOM 668 C CA . PRO A 1 86 ? -20.946 -12.612 -0.056 1.00 91.00 86 PRO A CA 1
ATOM 669 C C . PRO A 1 86 ? -21.628 -11.267 0.270 1.00 91.00 86 PRO A C 1
ATOM 671 O O . PRO A 1 86 ? -22.853 -11.180 0.338 1.00 91.00 86 PRO A O 1
ATOM 674 N N . GLY A 1 87 ? -20.839 -10.218 0.502 1.00 95.19 87 GLY A N 1
ATOM 675 C CA . GLY A 1 87 ? -21.294 -8.868 0.792 1.00 95.19 87 GLY A CA 1
ATOM 676 C C . GLY A 1 87 ? -20.127 -7.880 0.856 1.00 95.19 87 GLY A C 1
ATOM 677 O O . GLY A 1 87 ? -18.981 -8.260 0.589 1.00 95.19 87 GLY A O 1
ATOM 678 N N . PRO A 1 88 ? -20.405 -6.606 1.187 1.00 96.69 88 PRO A N 1
ATOM 679 C CA . PRO A 1 88 ? -19.390 -5.562 1.230 1.00 96.69 88 PRO A CA 1
ATOM 680 C C . PRO A 1 88 ? -18.342 -5.837 2.310 1.00 96.69 88 PRO A C 1
ATOM 682 O O . PRO A 1 88 ? -18.652 -6.394 3.367 1.00 96.69 88 PRO A O 1
ATOM 685 N N . VAL A 1 89 ? -17.119 -5.383 2.041 1.00 98.31 89 VAL A N 1
ATOM 686 C CA . VAL A 1 89 ? -15.964 -5.489 2.934 1.00 98.31 89 VAL A CA 1
ATOM 687 C C . VAL A 1 89 ? -15.431 -4.089 3.229 1.00 98.31 89 VAL A C 1
ATOM 689 O O . VAL A 1 89 ? -15.345 -3.268 2.317 1.00 98.31 89 VAL A O 1
ATOM 692 N N . ILE A 1 90 ? -15.092 -3.816 4.489 1.00 98.56 90 ILE A N 1
ATOM 693 C CA . ILE A 1 90 ? -14.526 -2.535 4.935 1.00 98.56 90 ILE A CA 1
ATOM 694 C C . ILE A 1 90 ? -13.358 -2.753 5.895 1.00 98.56 90 ILE A C 1
ATOM 696 O O . ILE A 1 90 ? -13.329 -3.757 6.606 1.00 98.56 90 ILE A O 1
ATOM 700 N N . ALA A 1 91 ? -12.450 -1.784 5.974 1.00 98.81 91 ALA A N 1
ATOM 701 C CA . ALA A 1 91 ? -11.505 -1.660 7.080 1.00 98.81 91 ALA A CA 1
ATOM 702 C C . ALA A 1 91 ? -12.059 -0.738 8.179 1.00 98.81 91 ALA A C 1
ATOM 704 O O . ALA A 1 91 ? -12.725 0.262 7.904 1.00 98.81 91 ALA A O 1
ATOM 705 N N . VAL A 1 92 ? -11.772 -1.081 9.434 1.00 98.81 92 VAL A N 1
ATOM 706 C CA . VAL A 1 92 ? -12.024 -0.241 10.612 1.00 98.81 92 VAL A CA 1
ATOM 707 C C . VAL A 1 92 ? -10.705 -0.046 11.348 1.00 98.81 92 VAL A C 1
ATOM 709 O O . VAL A 1 92 ? -9.963 -1.008 11.540 1.00 98.81 92 VAL A O 1
ATOM 712 N N . HIS A 1 93 ? -10.423 1.184 11.774 1.00 98.81 93 HIS A N 1
ATOM 713 C CA . HIS A 1 93 ? -9.172 1.579 12.424 1.00 98.81 93 HIS A CA 1
ATOM 714 C C . HIS A 1 93 ? -9.436 2.043 13.858 1.00 98.81 93 HIS A C 1
ATOM 716 O O . HIS A 1 93 ? -10.412 2.751 14.100 1.00 98.81 93 HIS A O 1
ATOM 722 N N . SER A 1 94 ? -8.584 1.648 14.806 1.00 98.38 94 SER A N 1
ATOM 723 C CA . SER A 1 94 ? -8.780 1.983 16.225 1.00 98.38 94 SER A CA 1
ATOM 724 C C . SER A 1 94 ? -8.164 3.313 16.651 1.00 98.38 94 SER A C 1
ATOM 726 O O . SER A 1 94 ? -8.558 3.836 17.686 1.00 98.38 94 SER A O 1
ATOM 728 N N . GLN A 1 95 ? -7.173 3.831 15.911 1.00 98.06 95 GLN A N 1
ATOM 729 C CA . GLN A 1 95 ? -6.255 4.872 16.406 1.00 98.06 95 GLN A CA 1
ATOM 730 C C . GLN A 1 95 ? -5.626 4.521 17.771 1.00 98.06 95 GLN A C 1
ATOM 732 O O . GLN A 1 95 ? -5.245 5.400 18.537 1.00 98.06 95 GLN A O 1
ATOM 737 N N . ASP A 1 96 ? -5.480 3.225 18.054 1.00 97.56 96 ASP A N 1
ATOM 738 C CA . ASP A 1 96 ? -4.992 2.673 19.318 1.00 97.56 96 ASP A CA 1
ATOM 739 C C . ASP A 1 96 ? -4.167 1.392 19.055 1.00 97.56 96 ASP A C 1
ATOM 741 O O . ASP A 1 96 ? -4.141 0.873 17.931 1.00 97.56 96 ASP A O 1
ATOM 745 N N . GLN A 1 97 ? -3.480 0.869 20.075 1.00 96.88 97 GLN A N 1
ATOM 746 C CA . GLN A 1 97 ? -2.794 -0.430 19.998 1.00 96.88 97 GLN A CA 1
ATOM 747 C C . GLN A 1 97 ? -3.756 -1.624 20.118 1.00 96.88 97 GLN A C 1
ATOM 749 O O . GLN A 1 97 ? -3.400 -2.754 19.764 1.00 96.88 97 GLN A O 1
ATOM 754 N N . SER A 1 98 ? -4.968 -1.392 20.617 1.00 97.50 98 SER A N 1
ATOM 755 C CA . SER A 1 98 ? -6.042 -2.375 20.702 1.00 97.50 98 SER A CA 1
ATOM 756 C C . SER A 1 98 ? -6.735 -2.573 19.352 1.00 97.50 98 SER A C 1
ATOM 758 O O . SER A 1 98 ? -6.832 -1.666 18.520 1.00 97.50 98 SER A O 1
ATOM 760 N N . LEU A 1 99 ? -7.203 -3.801 19.117 1.00 98.38 99 LEU A N 1
ATOM 761 C CA . LEU A 1 99 ? -7.925 -4.159 17.899 1.00 98.38 99 LEU A CA 1
ATOM 762 C C . LEU A 1 99 ? -9.347 -3.584 17.926 1.00 98.38 99 LEU A C 1
ATOM 764 O O . LEU A 1 99 ? -10.067 -3.814 18.902 1.00 98.38 99 LEU A O 1
ATOM 768 N N . PRO A 1 100 ? -9.796 -2.903 16.857 1.00 98.44 100 PRO A N 1
ATOM 769 C CA . PRO A 1 100 ? -11.171 -2.445 16.784 1.00 98.44 100 PRO A CA 1
ATOM 770 C C . PRO A 1 100 ? -12.136 -3.630 16.625 1.00 98.44 100 PRO A C 1
ATOM 772 O O . PRO A 1 100 ? -11.828 -4.668 16.027 1.00 98.44 100 PRO A O 1
ATOM 775 N N . SER A 1 101 ? -13.344 -3.472 17.160 1.00 98.25 101 SER A N 1
ATOM 776 C CA . SER A 1 101 ? -14.436 -4.418 16.916 1.00 98.25 101 SER A CA 1
ATOM 777 C C . SER A 1 101 ? -15.081 -4.144 15.560 1.00 98.25 101 SER A C 1
ATOM 779 O O . SER A 1 101 ? -15.226 -2.989 15.161 1.00 98.25 101 SER A O 1
ATOM 781 N N . CYS A 1 102 ? -15.509 -5.200 14.864 1.00 98.38 102 CYS A N 1
ATOM 782 C CA . CYS A 1 102 ? -16.347 -5.018 13.683 1.00 98.38 102 CYS A CA 1
ATOM 783 C C . CYS A 1 102 ? -17.706 -4.409 14.071 1.00 98.38 102 CYS A C 1
ATOM 785 O O . CYS A 1 102 ? -18.195 -4.668 15.176 1.00 98.38 102 CYS A O 1
ATOM 787 N N . PRO A 1 103 ? -18.349 -3.633 13.178 1.00 98.19 103 PRO A N 1
ATOM 788 C CA . PRO A 1 103 ? -19.677 -3.093 13.443 1.00 98.19 103 PRO A CA 1
ATOM 789 C C . PRO A 1 103 ? -20.709 -4.202 13.689 1.00 98.19 103 PRO A C 1
ATOM 791 O O . PRO A 1 103 ? -20.559 -5.334 13.227 1.00 98.19 103 PRO A O 1
ATOM 794 N N . ALA A 1 104 ? -21.802 -3.872 14.378 1.00 97.06 104 ALA A N 1
ATOM 795 C CA . ALA A 1 104 ? -22.850 -4.841 14.688 1.00 97.06 104 ALA A CA 1
ATOM 796 C C . ALA A 1 104 ? -23.383 -5.544 13.421 1.00 97.06 104 ALA A C 1
ATOM 798 O O . ALA A 1 104 ? -23.785 -4.898 12.449 1.00 97.06 104 ALA A O 1
ATOM 799 N N . GLY A 1 105 ? -23.392 -6.880 13.440 1.00 95.19 105 GLY A N 1
ATOM 800 C CA . GLY A 1 105 ? -23.821 -7.714 12.312 1.00 95.19 105 GLY A CA 1
ATOM 801 C C . GLY A 1 105 ? -22.767 -7.932 11.220 1.00 95.19 105 GLY A C 1
ATOM 802 O O . GLY A 1 105 ? -23.096 -8.528 10.197 1.00 95.19 105 GLY A O 1
ATOM 803 N N . TRP A 1 106 ? -21.531 -7.468 11.417 1.00 97.75 106 TRP A N 1
ATOM 804 C CA . TRP A 1 106 ? -20.385 -7.756 10.552 1.00 97.75 106 TRP A CA 1
ATOM 805 C C . TRP A 1 106 ? -19.484 -8.818 11.185 1.00 97.75 106 TRP A C 1
ATOM 807 O O . TRP A 1 106 ? -19.455 -8.979 12.405 1.00 97.75 106 TRP A O 1
ATOM 817 N N . GLN A 1 107 ? -18.739 -9.532 10.348 1.00 97.44 107 GLN A N 1
ATOM 818 C CA . GLN A 1 107 ? -17.793 -10.569 10.760 1.00 97.44 107 GLN A CA 1
ATOM 819 C C . GLN A 1 107 ? -16.370 -10.136 10.407 1.00 97.44 107 GLN A C 1
ATOM 821 O O . GLN A 1 107 ? -16.155 -9.556 9.344 1.00 97.44 107 GLN A O 1
ATOM 826 N N . GLY A 1 108 ? -15.410 -10.398 11.294 1.00 97.69 108 GLY A N 1
ATOM 827 C CA . GLY A 1 108 ? -13.996 -10.125 11.029 1.00 97.69 108 GLY A CA 1
ATOM 828 C C . GLY A 1 108 ? -13.425 -11.097 9.999 1.00 97.69 108 GLY A C 1
ATOM 829 O O . GLY A 1 108 ? -13.731 -12.285 10.048 1.00 97.69 108 GLY A O 1
ATOM 830 N N . LEU A 1 109 ? -12.608 -10.582 9.081 1.00 97.50 109 LEU A N 1
ATOM 831 C CA . LEU A 1 109 ? -11.836 -11.368 8.121 1.00 97.50 109 LEU A CA 1
ATOM 832 C C . LEU A 1 109 ? -10.381 -11.508 8.578 1.00 97.50 109 LEU A C 1
ATOM 834 O O . LEU A 1 109 ? -9.908 -12.622 8.770 1.00 97.50 109 LEU A O 1
ATOM 838 N N . TRP A 1 110 ? -9.690 -10.385 8.787 1.00 98.56 110 TRP A N 1
ATOM 839 C CA . TRP A 1 110 ? -8.317 -10.358 9.294 1.00 98.56 110 TRP A CA 1
ATOM 840 C C . TRP A 1 110 ? -8.035 -9.094 10.104 1.00 98.56 110 TRP A C 1
ATOM 842 O O . TRP A 1 110 ? -8.783 -8.111 10.059 1.00 98.56 110 TRP A O 1
ATOM 852 N N . ASP A 1 111 ? -6.920 -9.143 10.824 1.00 98.69 111 ASP A N 1
ATOM 853 C CA . ASP A 1 111 ? -6.404 -8.081 11.677 1.00 98.69 111 ASP A CA 1
ATOM 854 C C . ASP A 1 111 ? -5.080 -7.563 11.125 1.00 98.69 111 ASP A C 1
ATOM 856 O O . ASP A 1 111 ? -4.307 -8.316 10.538 1.00 98.69 111 ASP A O 1
ATOM 860 N N . GLY A 1 112 ? -4.781 -6.286 11.350 1.00 98.44 112 GLY A N 1
ATOM 861 C CA . GLY A 1 112 ? -3.559 -5.698 10.812 1.00 98.44 112 GLY A CA 1
ATOM 862 C C . GLY A 1 112 ? -3.167 -4.369 11.435 1.00 98.44 112 GLY A C 1
ATOM 863 O O . GLY A 1 112 ? -3.493 -4.063 12.592 1.00 98.44 112 GLY A O 1
ATOM 864 N N . TYR A 1 113 ? -2.441 -3.595 10.636 1.00 98.75 113 TYR A N 1
ATOM 865 C CA . TYR A 1 113 ? -1.946 -2.261 10.938 1.00 98.75 113 TYR A CA 1
ATOM 866 C C . TYR A 1 113 ? -2.446 -1.255 9.904 1.00 98.75 113 TYR A C 1
ATOM 868 O O . TYR A 1 113 ? -2.545 -1.544 8.710 1.00 98.75 113 TYR A O 1
ATOM 876 N N . SER A 1 114 ? -2.752 -0.058 10.391 1.00 98.75 114 SER A N 1
ATOM 877 C CA . SER A 1 114 ? -3.389 1.017 9.637 1.00 98.75 114 SER A CA 1
ATOM 878 C C . SER A 1 114 ? -2.402 1.719 8.691 1.00 98.75 114 SER A C 1
ATOM 880 O O . SER A 1 114 ? -1.709 2.656 9.093 1.00 98.75 114 SER A O 1
ATOM 882 N N . PHE A 1 115 ? -2.336 1.278 7.437 1.00 98.62 115 PHE A N 1
ATOM 883 C CA . PHE A 1 115 ? -1.491 1.827 6.374 1.00 98.62 115 PHE A CA 1
ATOM 884 C C . PHE A 1 115 ? -2.228 2.927 5.594 1.00 98.62 115 PHE A C 1
ATOM 886 O O . PHE A 1 115 ? -3.311 2.700 5.059 1.00 98.62 115 PHE A O 1
ATOM 893 N N . ILE A 1 116 ? -1.647 4.129 5.528 1.00 98.19 116 ILE A N 1
ATOM 894 C CA . ILE A 1 116 ? -2.290 5.306 4.920 1.00 98.19 116 ILE A CA 1
ATOM 895 C C . ILE A 1 116 ? -1.750 5.558 3.517 1.00 98.19 116 ILE A C 1
ATOM 897 O O . ILE A 1 116 ? -2.509 5.651 2.555 1.00 98.19 116 ILE A O 1
ATOM 901 N N . MET A 1 117 ? -0.437 5.736 3.396 1.00 97.44 117 MET A N 1
ATOM 902 C CA . MET A 1 117 ? 0.188 6.161 2.146 1.00 97.44 117 MET A CA 1
ATOM 903 C C . MET A 1 117 ? 1.671 5.816 2.110 1.00 97.44 117 MET A C 1
ATOM 905 O O . MET A 1 117 ? 2.249 5.334 3.084 1.00 97.44 117 MET A O 1
ATOM 909 N N . HIS A 1 118 ? 2.292 6.065 0.968 1.00 97.12 118 HIS A N 1
ATOM 910 C CA . HIS A 1 118 ? 3.711 5.839 0.748 1.00 97.12 118 HIS A CA 1
ATOM 911 C C . HIS A 1 118 ? 4.263 6.854 -0.245 1.00 97.12 118 HIS A C 1
ATOM 913 O O . HIS A 1 118 ? 3.537 7.357 -1.105 1.00 97.12 118 HIS A O 1
ATOM 919 N N . THR A 1 119 ? 5.563 7.111 -0.156 1.00 96.38 119 THR A N 1
ATOM 920 C CA . THR A 1 119 ? 6.292 7.928 -1.127 1.00 96.38 119 THR A CA 1
ATOM 921 C C . THR A 1 119 ? 7.542 7.206 -1.610 1.00 96.38 119 THR A C 1
ATOM 923 O O . THR A 1 119 ? 8.202 6.479 -0.862 1.00 96.38 119 THR A O 1
ATOM 926 N N . GLY A 1 120 ? 7.846 7.389 -2.891 1.00 91.50 120 GLY A N 1
ATOM 927 C CA . GLY A 1 120 ? 9.030 6.874 -3.552 1.00 91.50 120 GLY A CA 1
ATOM 928 C C . GLY A 1 120 ? 9.827 7.951 -4.269 1.00 91.50 120 GLY A C 1
ATOM 929 O O . GLY A 1 120 ? 10.126 9.003 -3.702 1.00 91.50 120 GLY A O 1
ATOM 930 N N . ALA A 1 121 ? 10.290 7.644 -5.483 1.00 88.75 121 ALA A N 1
ATOM 931 C CA . ALA A 1 121 ? 11.205 8.526 -6.199 1.00 88.75 121 ALA A CA 1
ATOM 932 C C . ALA A 1 121 ? 10.576 9.912 -6.448 1.00 88.75 121 ALA A C 1
ATOM 934 O O . ALA A 1 121 ? 9.407 10.038 -6.825 1.00 88.75 121 ALA A O 1
ATOM 935 N N . GLY A 1 122 ? 11.360 10.967 -6.195 1.00 86.31 122 GLY A N 1
ATOM 936 C CA . GLY A 1 122 ? 10.929 12.359 -6.367 1.00 86.31 122 GLY A CA 1
ATOM 937 C C . GLY A 1 122 ? 9.847 12.831 -5.388 1.00 86.31 122 GLY A C 1
ATOM 938 O O . GLY A 1 122 ? 9.191 13.830 -5.661 1.00 86.31 122 GLY A O 1
ATOM 939 N N . GLY A 1 123 ? 9.608 12.112 -4.283 1.00 87.00 123 GLY A N 1
ATOM 940 C CA . GLY A 1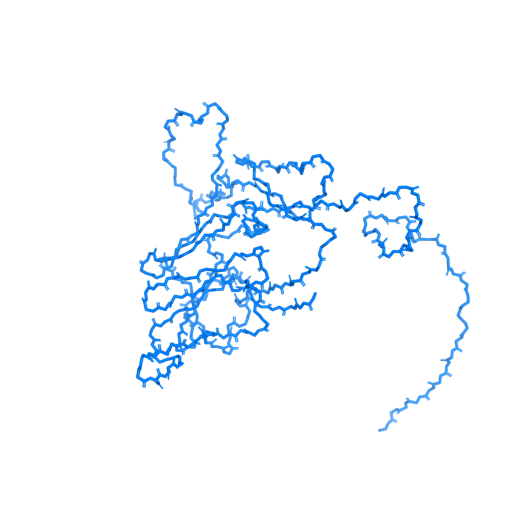 123 ? 8.517 12.419 -3.348 1.00 87.00 123 GLY A CA 1
ATOM 941 C C . GLY A 1 123 ? 7.124 12.090 -3.895 1.00 87.00 123 GLY A C 1
ATOM 942 O O . GLY A 1 123 ? 6.123 12.367 -3.236 1.00 87.00 123 GLY A O 1
ATOM 943 N N . SER A 1 124 ? 7.049 11.486 -5.083 1.00 91.81 124 SER A N 1
ATOM 944 C CA . SER A 1 124 ? 5.801 10.998 -5.655 1.00 91.81 124 SER A CA 1
ATOM 945 C C . SER A 1 124 ? 5.342 9.728 -4.932 1.00 91.81 124 SER A C 1
ATOM 947 O O . SER A 1 124 ? 6.134 9.044 -4.287 1.00 91.81 124 SER A O 1
ATOM 949 N N . GLY A 1 125 ? 4.061 9.392 -5.027 1.00 94.44 125 GLY A N 1
ATOM 950 C CA . GLY A 1 125 ? 3.527 8.192 -4.398 1.00 94.44 125 GLY A CA 1
ATOM 951 C C . GLY A 1 125 ? 2.018 8.110 -4.528 1.00 94.44 125 GLY A C 1
ATOM 952 O O . GLY A 1 125 ? 1.419 8.785 -5.368 1.00 94.44 125 GLY A O 1
ATOM 953 N N . SER A 1 126 ? 1.405 7.278 -3.694 1.00 96.56 126 SER A N 1
ATOM 954 C CA . SER A 1 126 ? -0.046 7.130 -3.633 1.00 96.56 126 SER A CA 1
ATOM 955 C C . SER A 1 126 ? -0.508 6.770 -2.217 1.00 96.56 126 SER A C 1
ATOM 957 O O . SER A 1 126 ? 0.297 6.677 -1.287 1.00 96.56 126 SER A O 1
ATOM 959 N N . GLY A 1 127 ? -1.817 6.610 -2.038 1.00 96.94 127 GLY A N 1
ATOM 960 C CA . GLY A 1 127 ? -2.442 6.329 -0.750 1.00 96.94 127 GLY A CA 1
ATOM 961 C C . GLY A 1 127 ? -3.507 5.249 -0.843 1.00 96.94 127 GLY A C 1
ATOM 962 O O . GLY A 1 127 ? -3.853 4.794 -1.930 1.00 96.94 127 GLY A O 1
ATOM 963 N N . GLN A 1 128 ? -4.009 4.848 0.316 1.00 98.25 128 GLN A N 1
ATOM 964 C CA . GLN A 1 128 ? -5.116 3.914 0.472 1.00 98.25 128 GLN A CA 1
ATOM 965 C C . GLN A 1 128 ? -6.351 4.669 0.958 1.00 98.25 128 GLN A C 1
ATOM 967 O O . GLN A 1 128 ? -6.244 5.615 1.745 1.00 98.25 128 GLN A O 1
ATOM 972 N N . SER A 1 129 ? -7.539 4.239 0.532 1.00 98.25 129 SER A N 1
ATOM 973 C CA . SER A 1 129 ? -8.756 4.671 1.216 1.00 98.25 129 SER A CA 1
ATOM 974 C C . SER A 1 129 ? -8.814 4.016 2.597 1.00 98.25 129 SER A C 1
ATOM 976 O O . SER A 1 129 ? -8.727 2.798 2.695 1.00 98.25 129 SER A O 1
ATOM 978 N N . LEU A 1 130 ? -9.035 4.791 3.663 1.00 98.50 130 LEU A N 1
ATOM 979 C CA . LEU A 1 130 ? -9.139 4.255 5.031 1.00 98.50 130 LEU A CA 1
ATOM 980 C C . LEU A 1 130 ? -10.351 3.333 5.246 1.00 98.50 130 LEU A C 1
ATOM 982 O O . LEU A 1 130 ? -10.407 2.611 6.231 1.00 98.50 130 LEU A O 1
ATOM 986 N N . SER A 1 131 ? -11.343 3.356 4.357 1.00 98.06 131 SER A N 1
ATOM 987 C CA . SER A 1 131 ? -12.449 2.391 4.388 1.00 98.06 131 SER A CA 1
ATOM 988 C C . SER A 1 131 ? -12.157 1.122 3.587 1.00 98.06 131 SER A C 1
ATOM 990 O O . SER A 1 131 ? -12.873 0.131 3.740 1.00 98.06 131 SER A O 1
ATOM 992 N N . SER A 1 132 ? -11.137 1.146 2.724 1.00 98.56 132 SER A N 1
ATOM 993 C CA . SER A 1 132 ? -10.766 0.013 1.882 1.00 98.56 132 SER A CA 1
ATOM 994 C C . SER A 1 132 ? -10.003 -1.032 2.695 1.00 98.56 132 SER A C 1
ATOM 996 O O . SER A 1 132 ? -9.161 -0.661 3.506 1.00 98.56 132 SER A O 1
ATOM 998 N N . PRO A 1 133 ? -10.187 -2.339 2.439 1.00 98.56 133 PRO A N 1
ATOM 999 C CA . PRO A 1 133 ? -9.337 -3.378 3.023 1.00 98.56 133 PRO A CA 1
ATOM 1000 C C . PRO A 1 133 ? -7.831 -3.144 2.811 1.00 98.56 133 PRO A C 1
ATOM 1002 O O . PRO A 1 133 ? -7.025 -3.577 3.630 1.00 98.56 133 PRO A O 1
ATOM 1005 N N . GLY A 1 134 ? -7.452 -2.421 1.749 1.00 98.38 134 GLY A N 1
ATOM 1006 C CA . GLY A 1 134 ? -6.065 -2.090 1.420 1.00 98.38 134 GLY A CA 1
ATOM 1007 C C . GLY A 1 134 ? -5.343 -1.210 2.441 1.00 98.38 134 GLY A C 1
ATOM 1008 O O . GLY A 1 134 ? -4.115 -1.256 2.524 1.00 98.38 134 GLY A O 1
ATOM 1009 N N . SER A 1 135 ? -6.078 -0.450 3.262 1.00 98.81 135 SER A N 1
ATOM 1010 C CA . SER A 1 135 ? -5.497 0.312 4.373 1.00 98.81 135 SER A CA 1
ATOM 1011 C C . SER A 1 135 ? -5.167 -0.559 5.590 1.00 98.81 135 SER A C 1
ATOM 1013 O O . SER A 1 135 ? -4.596 -0.055 6.556 1.00 98.81 135 SER A O 1
ATOM 1015 N N . CYS A 1 136 ? -5.519 -1.850 5.583 1.00 98.75 136 CYS A N 1
ATOM 1016 C CA . CYS A 1 136 ? -5.324 -2.751 6.713 1.00 98.75 136 CYS A CA 1
ATOM 1017 C C . CYS A 1 136 ? -4.417 -3.933 6.361 1.00 98.75 136 CYS A C 1
ATOM 1019 O O . CYS A 1 136 ? -4.875 -5.039 6.071 1.00 98.75 136 CYS A O 1
ATOM 1021 N N . VAL A 1 137 ? -3.106 -3.694 6.405 1.00 97.81 137 VAL A N 1
ATOM 1022 C CA . VAL A 1 137 ? -2.091 -4.706 6.080 1.00 97.81 137 VAL A CA 1
ATOM 1023 C C . VAL A 1 137 ? -1.755 -5.554 7.308 1.00 97.81 137 VAL A C 1
ATOM 1025 O O . VAL A 1 137 ? -1.474 -5.028 8.385 1.00 97.81 137 VAL A O 1
ATOM 1028 N N . GLU A 1 138 ? -1.779 -6.878 7.155 1.00 96.94 138 GLU A N 1
ATOM 1029 C CA . GLU A 1 138 ? -1.646 -7.833 8.269 1.00 96.94 138 GLU A CA 1
ATOM 1030 C C . GLU A 1 138 ? -0.306 -7.721 9.006 1.00 96.94 138 GLU A C 1
ATOM 1032 O O . GLU A 1 138 ? -0.236 -7.807 10.232 1.00 96.94 138 GLU A O 1
ATOM 1037 N N . THR A 1 139 ? 0.776 -7.492 8.258 1.00 94.88 139 THR A N 1
ATOM 1038 C CA . THR A 1 139 ? 2.133 -7.410 8.807 1.00 94.88 139 THR A CA 1
ATOM 1039 C C . THR A 1 139 ? 2.674 -5.992 8.698 1.00 94.88 139 THR A C 1
ATOM 1041 O O . THR A 1 139 ? 2.872 -5.475 7.599 1.00 94.88 139 THR A O 1
ATOM 1044 N N . PHE A 1 140 ? 2.990 -5.385 9.841 1.00 95.69 140 PHE A N 1
ATOM 1045 C CA . PHE A 1 140 ? 3.723 -4.124 9.873 1.00 95.69 140 PHE A CA 1
ATOM 1046 C C . PHE A 1 140 ? 5.150 -4.314 9.351 1.00 95.69 140 PHE A C 1
ATOM 1048 O O . PHE A 1 140 ? 5.888 -5.181 9.827 1.00 95.69 140 PHE A O 1
ATOM 1055 N N . ARG A 1 141 ? 5.552 -3.467 8.401 1.00 93.81 141 ARG A N 1
ATOM 1056 C CA . ARG A 1 141 ? 6.929 -3.375 7.908 1.00 93.81 141 ARG A CA 1
ATOM 1057 C C . ARG A 1 141 ? 7.272 -1.909 7.660 1.00 93.81 141 ARG A C 1
ATOM 1059 O O . ARG A 1 141 ? 6.556 -1.281 6.888 1.00 93.81 141 ARG A O 1
ATOM 1066 N N . PRO A 1 142 ? 8.378 -1.373 8.205 1.00 92.31 142 PRO A N 1
ATOM 1067 C CA . PRO A 1 142 ? 8.802 -0.002 7.907 1.00 92.31 142 PRO A CA 1
ATOM 1068 C C . PRO A 1 142 ? 9.008 0.247 6.404 1.00 92.31 142 PRO A C 1
ATOM 1070 O O . PRO A 1 142 ? 8.671 1.313 5.898 1.00 92.31 142 PRO A O 1
ATOM 1073 N N . ASN A 1 143 ? 9.474 -0.775 5.677 1.00 91.94 143 ASN A N 1
ATOM 1074 C CA . ASN A 1 143 ? 9.624 -0.770 4.221 1.00 91.94 143 ASN A CA 1
ATOM 1075 C C . ASN A 1 143 ? 8.713 -1.846 3.597 1.00 91.94 143 ASN A C 1
ATOM 1077 O O . ASN A 1 143 ? 9.172 -2.961 3.337 1.00 91.94 143 ASN A O 1
ATOM 1081 N N . PRO A 1 144 ? 7.409 -1.572 3.392 1.00 95.25 144 PRO A N 1
ATOM 1082 C CA . PRO A 1 144 ? 6.458 -2.589 2.951 1.00 95.25 144 PRO A CA 1
ATOM 1083 C C . PRO A 1 144 ? 6.450 -2.802 1.430 1.00 95.25 144 PRO A C 1
ATOM 1085 O O . PRO A 1 144 ? 5.677 -3.623 0.946 1.00 95.25 144 PRO A O 1
ATOM 1088 N N . PHE A 1 145 ? 7.284 -2.097 0.661 1.00 96.38 145 PHE A N 1
ATOM 1089 C CA . PHE A 1 145 ? 7.306 -2.165 -0.801 1.00 96.38 145 PHE A CA 1
ATOM 1090 C C . PHE A 1 145 ? 8.724 -2.065 -1.373 1.00 96.38 145 PHE A C 1
ATOM 1092 O O . PHE A 1 145 ? 9.628 -1.535 -0.727 1.00 96.38 145 PHE A O 1
ATOM 1099 N N . ILE A 1 146 ? 8.895 -2.580 -2.590 1.00 96.56 146 ILE A N 1
ATOM 1100 C CA . ILE A 1 146 ? 10.141 -2.581 -3.364 1.00 96.56 146 ILE A CA 1
ATOM 1101 C C . ILE A 1 146 ? 9.964 -1.743 -4.639 1.00 96.56 146 ILE A C 1
ATOM 1103 O O . ILE A 1 146 ? 8.884 -1.727 -5.235 1.00 96.56 146 ILE A O 1
ATOM 1107 N N . GLU A 1 147 ? 11.009 -1.019 -5.040 1.00 96.62 147 GLU A N 1
ATOM 1108 C CA . GLU A 1 147 ? 11.043 -0.234 -6.278 1.00 96.62 147 GLU A CA 1
ATOM 1109 C C . GLU A 1 147 ? 11.666 -1.056 -7.402 1.00 96.62 147 GLU A C 1
ATOM 1111 O O . GLU A 1 147 ? 12.754 -1.596 -7.230 1.00 96.62 147 GLU A O 1
ATOM 1116 N N . CYS A 1 148 ? 11.019 -1.095 -8.561 1.00 96.12 148 CYS A N 1
ATOM 1117 C CA . CYS A 1 148 ? 11.486 -1.758 -9.769 1.00 96.12 148 CYS A CA 1
ATOM 1118 C C . CYS A 1 148 ? 11.665 -0.752 -10.907 1.00 96.12 148 CYS A C 1
ATOM 1120 O O . CYS A 1 148 ? 10.852 0.150 -11.101 1.00 96.12 148 CYS A O 1
ATOM 1122 N N . HIS A 1 149 ? 12.751 -0.904 -11.662 1.00 94.25 149 HIS A N 1
ATOM 1123 C CA . HIS A 1 149 ? 13.144 0.001 -12.743 1.00 94.25 149 HIS A CA 1
ATOM 1124 C C . HIS A 1 149 ? 12.875 -0.634 -14.108 1.00 94.25 149 HIS A C 1
ATOM 1126 O O . HIS A 1 149 ? 12.984 -1.853 -14.277 1.00 94.25 149 HIS A O 1
ATOM 1132 N N . GLY A 1 150 ? 12.652 0.206 -15.123 1.00 88.12 150 GLY A N 1
ATOM 1133 C CA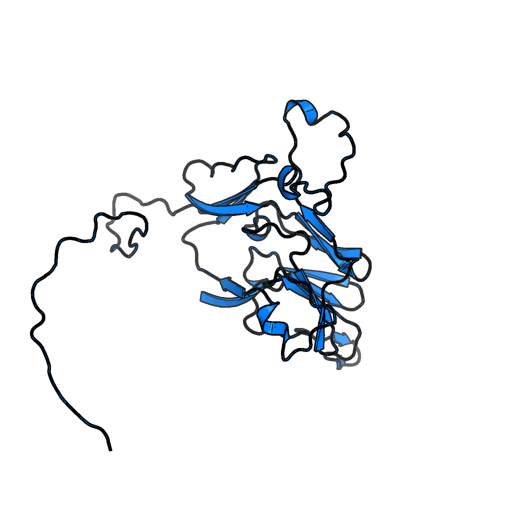 . GLY A 1 150 ? 12.496 -0.238 -16.517 1.00 88.12 150 GLY A CA 1
ATOM 1134 C C . GLY A 1 150 ? 13.647 -1.088 -17.063 1.00 88.12 150 GLY A C 1
ATOM 1135 O O . GLY A 1 150 ? 13.424 -1.946 -17.908 1.00 88.12 150 GLY A O 1
ATOM 1136 N N . ARG A 1 151 ? 14.859 -0.925 -16.521 1.00 89.38 151 ARG A N 1
ATOM 1137 C CA . ARG A 1 151 ? 16.048 -1.719 -16.883 1.00 89.38 151 ARG A CA 1
ATOM 1138 C C . ARG A 1 151 ? 16.069 -3.156 -16.338 1.00 89.38 151 ARG A C 1
ATOM 1140 O O . ARG A 1 151 ? 17.042 -3.856 -16.577 1.00 89.38 151 ARG A O 1
ATOM 1147 N N . GLY A 1 152 ? 15.044 -3.582 -15.596 1.00 92.31 152 GLY A N 1
ATOM 1148 C CA . GLY A 1 152 ? 14.929 -4.962 -15.104 1.00 92.31 152 GLY A CA 1
ATOM 1149 C C . GLY A 1 152 ? 15.501 -5.214 -13.708 1.00 92.31 152 GLY A C 1
ATOM 1150 O O . GLY A 1 152 ? 15.668 -6.366 -13.333 1.00 92.31 152 GLY A O 1
ATOM 1151 N N . THR A 1 153 ? 15.781 -4.161 -12.936 1.00 94.94 153 THR A N 1
ATOM 1152 C CA . THR A 1 153 ? 16.335 -4.267 -11.575 1.00 94.94 153 THR A CA 1
ATOM 1153 C C . THR A 1 153 ? 15.348 -3.767 -10.532 1.00 94.94 153 THR A C 1
ATOM 1155 O O . THR A 1 153 ? 14.686 -2.755 -10.783 1.00 94.94 153 THR A O 1
ATOM 1158 N N . CYS A 1 154 ? 15.332 -4.363 -9.340 1.00 95.94 154 CYS A N 1
ATOM 1159 C CA . CYS A 1 154 ? 14.543 -3.880 -8.206 1.00 95.94 154 CYS A CA 1
ATOM 1160 C C . CYS A 1 154 ? 15.377 -3.725 -6.929 1.00 95.94 154 CYS A C 1
ATOM 1162 O O . CYS A 1 154 ? 16.353 -4.444 -6.723 1.00 95.94 154 CYS A O 1
ATOM 1164 N N . HIS A 1 155 ? 15.020 -2.777 -6.061 1.00 95.69 155 HIS A N 1
ATOM 1165 C CA . HIS A 1 155 ? 15.720 -2.550 -4.797 1.00 95.69 155 HIS A CA 1
ATOM 1166 C C . HIS A 1 155 ? 14.889 -1.735 -3.785 1.00 95.69 155 HIS A C 1
ATOM 1168 O O . HIS A 1 155 ? 13.841 -1.171 -4.106 1.00 95.69 155 HIS A O 1
ATOM 1174 N N . TYR A 1 156 ? 15.385 -1.661 -2.549 1.00 93.19 156 TYR A N 1
ATOM 1175 C CA . TYR A 1 156 ? 14.861 -0.835 -1.468 1.00 93.19 156 TYR A CA 1
ATOM 1176 C C . TYR A 1 156 ? 15.807 0.347 -1.300 1.00 93.19 156 TYR A C 1
ATOM 1178 O O . TYR A 1 156 ? 16.984 0.169 -0.999 1.00 93.19 156 TYR A O 1
ATOM 1186 N N . TYR A 1 157 ? 15.296 1.555 -1.507 1.00 91.94 157 TYR A N 1
ATOM 1187 C CA . TYR A 1 157 ? 16.090 2.774 -1.404 1.00 91.94 157 TYR A CA 1
ATOM 1188 C C . TYR A 1 157 ? 15.780 3.514 -0.101 1.00 91.94 157 TYR A C 1
ATOM 1190 O O . TYR A 1 157 ? 14.664 3.454 0.407 1.00 91.94 157 TYR A O 1
ATOM 1198 N N . ALA A 1 158 ? 16.752 4.258 0.431 1.00 88.56 158 ALA A N 1
ATOM 1199 C CA . ALA A 1 158 ? 16.596 4.981 1.697 1.00 88.56 158 ALA A CA 1
ATOM 1200 C C . ALA A 1 158 ? 15.554 6.117 1.641 1.00 88.56 158 ALA A C 1
ATOM 1202 O O . ALA A 1 158 ? 15.034 6.539 2.665 1.00 88.56 158 ALA A O 1
ATOM 1203 N N . ASN A 1 159 ? 15.232 6.614 0.443 1.00 86.75 159 ASN A N 1
ATOM 1204 C CA . ASN A 1 159 ? 14.256 7.684 0.232 1.00 86.75 159 ASN A CA 1
ATOM 1205 C C . ASN A 1 159 ? 12.808 7.178 0.103 1.00 86.75 159 ASN A C 1
ATOM 1207 O O . ASN A 1 159 ? 11.975 7.865 -0.491 1.00 86.75 159 ASN A O 1
ATOM 1211 N N . LYS A 1 160 ? 12.519 5.965 0.587 1.00 92.06 160 LYS A N 1
ATOM 1212 C CA . LYS A 1 160 ? 11.174 5.387 0.605 1.00 92.06 160 LYS A CA 1
ATOM 1213 C C . LYS A 1 160 ? 10.571 5.555 1.984 1.00 92.06 160 LYS A C 1
ATOM 1215 O O . LYS A 1 160 ? 11.162 5.134 2.972 1.00 92.06 160 LYS A O 1
ATOM 1220 N N . TYR A 1 161 ? 9.380 6.136 2.034 1.00 95.38 161 TYR A N 1
ATOM 1221 C CA . TYR A 1 161 ? 8.653 6.306 3.283 1.00 95.38 161 TYR A CA 1
ATOM 1222 C C . TYR A 1 161 ? 7.308 5.600 3.208 1.00 95.38 161 TYR A C 1
ATOM 1224 O O . TYR A 1 161 ? 6.596 5.672 2.203 1.00 95.38 161 TYR A O 1
ATOM 1232 N N . SER A 1 162 ? 6.960 4.925 4.297 1.00 96.69 162 SER A N 1
ATOM 1233 C CA . SER A 1 162 ? 5.627 4.396 4.549 1.00 96.69 162 SER A CA 1
ATOM 1234 C C . SER A 1 162 ? 4.981 5.207 5.669 1.00 96.69 162 SER A C 1
ATOM 1236 O O . SER A 1 162 ? 5.627 5.558 6.656 1.00 96.69 162 SER A O 1
ATOM 1238 N N . PHE A 1 163 ? 3.705 5.534 5.504 1.00 98.06 163 PHE A N 1
ATOM 1239 C CA . PHE A 1 163 ? 2.959 6.362 6.440 1.00 98.06 163 PHE A CA 1
ATOM 1240 C C . PHE A 1 163 ? 1.833 5.536 7.036 1.00 98.06 163 PHE A C 1
ATOM 1242 O O . PHE A 1 163 ? 0.993 4.977 6.323 1.00 98.06 163 PHE A O 1
ATOM 1249 N N . TRP A 1 164 ? 1.825 5.487 8.359 1.00 98.50 164 TRP A N 1
ATOM 1250 C CA . TRP A 1 164 ? 0.911 4.685 9.150 1.00 98.50 164 TRP A CA 1
ATOM 1251 C C . TRP A 1 164 ? 0.090 5.596 10.049 1.00 98.50 164 TRP A C 1
ATOM 1253 O O . TRP A 1 164 ? 0.558 6.655 10.470 1.00 98.50 164 TRP A O 1
ATOM 1263 N N . MET A 1 165 ? -1.139 5.193 10.350 1.00 98.31 165 MET A N 1
ATOM 1264 C CA . MET A 1 165 ? -1.981 5.936 11.278 1.00 98.31 165 MET A CA 1
ATOM 1265 C C . MET A 1 165 ? -1.410 5.822 12.691 1.00 98.31 165 MET A C 1
ATOM 1267 O O . MET A 1 165 ? -1.158 4.717 13.171 1.00 98.31 165 MET A O 1
ATOM 1271 N N . ALA A 1 166 ? -1.220 6.962 13.350 1.00 97.38 166 ALA A N 1
ATOM 1272 C CA . ALA A 1 166 ? -0.694 7.008 14.704 1.00 97.38 166 ALA A CA 1
ATOM 1273 C C . ALA A 1 166 ? -1.751 6.620 15.748 1.00 97.38 166 ALA A C 1
ATOM 1275 O O . ALA A 1 166 ? -2.956 6.784 15.531 1.00 97.38 166 ALA A O 1
ATOM 1276 N N . THR A 1 167 ? -1.290 6.145 16.903 1.00 96.69 167 THR A N 1
ATOM 1277 C CA . THR A 1 167 ? -2.128 6.029 18.102 1.00 96.69 167 THR A CA 1
ATOM 1278 C C . THR A 1 167 ? -2.367 7.404 18.722 1.00 96.69 167 THR A C 1
ATOM 1280 O O . THR A 1 167 ? -1.400 8.149 18.889 1.00 96.69 167 THR A O 1
ATOM 1283 N N . VAL A 1 168 ? -3.598 7.722 19.122 1.00 95.56 168 VAL A N 1
ATOM 1284 C CA . VAL A 1 168 ? -3.944 8.996 19.777 1.00 95.56 168 VAL A CA 1
ATOM 1285 C C . VAL A 1 168 ? -4.846 8.713 20.971 1.00 95.56 168 VAL A C 1
ATOM 1287 O O . VAL A 1 168 ? -5.913 8.125 20.808 1.00 95.56 168 VAL A O 1
ATOM 1290 N N . LYS A 1 169 ? -4.445 9.140 22.175 1.00 92.56 169 LYS A N 1
ATOM 1291 C CA . LYS A 1 169 ? -5.304 8.980 23.353 1.00 92.56 169 LYS A CA 1
ATOM 1292 C C . LYS A 1 169 ? -6.466 9.982 23.322 1.00 92.56 169 LYS A C 1
ATOM 1294 O O . LYS A 1 169 ? -6.268 11.114 22.873 1.00 92.56 169 LYS A O 1
ATOM 1299 N N . PRO A 1 170 ? -7.660 9.624 23.834 1.00 92.31 170 PRO A N 1
ATOM 1300 C CA . PRO A 1 170 ? -8.822 10.516 23.816 1.00 92.31 170 PRO A CA 1
ATOM 1301 C C . PRO A 1 170 ? -8.595 11.877 24.492 1.00 92.31 170 PRO A C 1
ATOM 1303 O O . PRO A 1 170 ? -9.118 12.889 24.033 1.00 92.31 170 PRO A O 1
ATOM 1306 N N . ASP A 1 171 ? -7.804 11.917 25.561 1.00 94.25 171 ASP A N 1
ATOM 1307 C CA . ASP A 1 171 ? -7.454 13.125 26.313 1.00 94.25 171 ASP A CA 1
ATOM 1308 C C . ASP A 1 171 ? -6.369 13.985 25.636 1.00 94.25 171 ASP A C 1
ATOM 1310 O O . ASP A 1 171 ? -6.196 15.148 25.992 1.00 94.25 171 ASP A O 1
ATOM 1314 N N . GLU A 1 172 ? -5.686 13.458 24.615 1.00 93.12 172 GLU A N 1
ATOM 1315 C CA . GLU A 1 172 ? -4.579 14.124 23.914 1.00 93.12 172 GLU A CA 1
ATOM 1316 C C . GLU A 1 172 ? -4.970 14.662 22.514 1.00 93.12 172 GLU A C 1
ATOM 1318 O O . GLU A 1 172 ? -4.154 15.315 21.864 1.00 93.12 172 GLU A O 1
ATOM 1323 N N . MET A 1 173 ? -6.210 14.452 22.037 1.00 92.50 173 MET A N 1
ATOM 1324 C CA . MET A 1 173 ? -6.649 14.789 20.660 1.00 92.50 173 MET A CA 1
ATOM 1325 C C . MET A 1 173 ? -6.486 16.268 20.266 1.00 92.50 173 MET A C 1
ATOM 1327 O O . MET A 1 173 ? -6.289 16.579 19.093 1.00 92.50 173 MET A O 1
ATOM 1331 N N . PHE A 1 174 ? -6.585 17.177 21.238 1.00 95.50 174 PHE A N 1
ATOM 1332 C CA . PHE A 1 174 ? -6.512 18.630 21.030 1.00 95.50 174 PHE A CA 1
ATOM 1333 C C . PHE A 1 174 ? -5.296 19.262 21.716 1.00 95.50 174 PHE A C 1
ATOM 1335 O O . PHE A 1 174 ? -5.248 20.476 21.911 1.00 95.50 174 PHE A O 1
ATOM 1342 N N . ILE A 1 175 ? -4.320 18.436 22.094 1.00 94.31 175 ILE A N 1
ATOM 1343 C CA . ILE A 1 175 ? -3.071 18.867 22.713 1.00 94.31 175 ILE A CA 1
ATOM 1344 C C . ILE A 1 175 ? -1.944 18.635 21.710 1.00 94.31 175 ILE A C 1
ATOM 1346 O O . ILE A 1 175 ? -1.884 17.600 21.041 1.00 94.31 175 ILE A O 1
ATOM 1350 N N . SER A 1 176 ? -1.037 19.608 21.608 1.00 91.00 176 SER A N 1
ATOM 1351 C CA . SER A 1 176 ? 0.174 19.464 20.805 1.00 91.00 176 SER A CA 1
ATOM 1352 C C . SER A 1 176 ? 0.948 18.226 21.242 1.00 91.00 176 SER A C 1
ATOM 1354 O O . SER A 1 176 ? 1.364 18.105 22.394 1.00 91.00 176 SER A O 1
ATOM 1356 N N . GLN A 1 177 ? 1.149 17.313 20.301 1.00 84.94 177 GLN A N 1
ATOM 1357 C CA . GLN A 1 177 ? 1.889 16.084 20.540 1.00 84.94 177 GLN A CA 1
ATOM 1358 C C . GLN A 1 177 ? 3.368 16.401 20.781 1.00 84.94 177 GLN A C 1
ATOM 1360 O O . GLN A 1 177 ? 3.948 17.259 20.111 1.00 84.94 177 GLN A O 1
ATOM 1365 N N . THR A 1 178 ? 3.990 15.700 21.730 1.00 88.06 178 THR A N 1
ATOM 1366 C CA . THR A 1 178 ? 5.442 15.794 21.932 1.00 88.06 178 THR A CA 1
ATOM 1367 C C . THR A 1 178 ? 6.148 15.007 20.825 1.00 88.06 178 THR A C 1
ATOM 1369 O O . THR A 1 178 ? 5.827 13.830 20.648 1.00 88.06 178 THR A O 1
ATOM 1372 N N . PRO A 1 179 ? 7.090 15.612 20.076 1.00 92.12 179 PRO A N 1
ATOM 1373 C CA . PRO A 1 179 ? 7.845 14.896 19.056 1.00 92.12 179 PRO A CA 1
ATOM 1374 C C . PRO A 1 179 ? 8.602 13.706 19.651 1.00 92.12 179 PRO A C 1
ATOM 1376 O O . PRO A 1 179 ? 9.312 13.844 20.646 1.0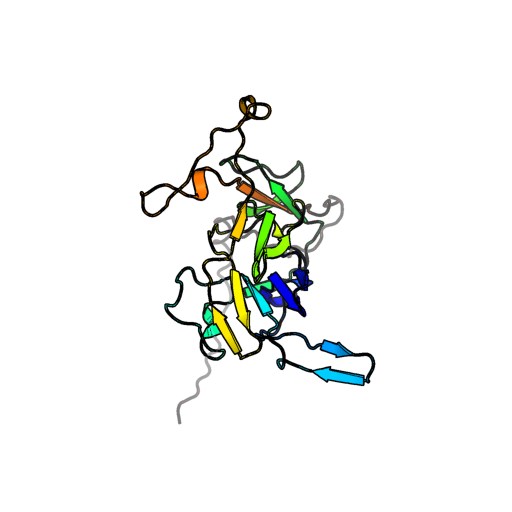0 92.12 179 PRO A O 1
ATOM 1379 N N . GLU A 1 180 ? 8.474 12.547 19.015 1.00 92.50 180 GLU A N 1
ATOM 1380 C CA . GLU A 1 180 ? 9.128 11.303 19.412 1.00 92.50 180 GLU A CA 1
ATOM 1381 C C . GLU A 1 180 ? 9.790 10.671 18.184 1.00 92.50 180 GLU A C 1
ATOM 1383 O O . GLU A 1 180 ? 9.225 10.674 17.090 1.00 92.50 180 GLU A O 1
ATOM 1388 N N . VAL A 1 181 ? 10.991 10.120 18.367 1.00 94.44 181 VAL A N 1
ATOM 1389 C CA . VAL A 1 181 ? 11.683 9.320 17.351 1.00 94.44 181 VAL A CA 1
ATOM 1390 C C . VAL A 1 181 ? 11.767 7.893 17.873 1.00 94.44 181 VAL A C 1
ATOM 1392 O O . VAL A 1 181 ? 12.407 7.652 18.895 1.00 94.44 181 VAL A O 1
ATOM 1395 N N . LEU A 1 182 ? 11.114 6.966 17.171 1.00 94.62 182 LEU A N 1
ATOM 1396 C CA . LEU A 1 182 ? 11.206 5.535 17.445 1.00 94.62 182 LEU A CA 1
ATOM 1397 C C . LEU A 1 182 ? 12.355 4.934 16.641 1.00 94.62 182 LEU A C 1
ATOM 1399 O O . LEU A 1 182 ? 12.408 5.077 15.420 1.00 94.62 182 LEU A O 1
ATOM 1403 N N . ASP A 1 183 ? 13.253 4.250 17.335 1.00 92.69 183 ASP A N 1
ATOM 1404 C CA . ASP A 1 183 ? 14.494 3.730 16.787 1.00 92.69 183 ASP A CA 1
ATOM 1405 C C . ASP A 1 183 ? 14.667 2.253 17.167 1.00 92.69 183 ASP A C 1
ATOM 1407 O O . ASP A 1 183 ? 14.906 1.889 18.324 1.00 92.69 183 ASP A O 1
ATOM 1411 N N . GLN A 1 184 ? 14.528 1.387 16.163 1.00 90.38 184 GLN A N 1
ATOM 1412 C CA . GLN A 1 184 ? 14.648 -0.056 16.341 1.00 90.38 184 GLN A CA 1
ATOM 1413 C C . GLN A 1 184 ? 16.076 -0.471 16.727 1.00 90.38 184 GLN A C 1
ATOM 1415 O O . GLN A 1 184 ? 16.239 -1.446 17.460 1.00 90.38 184 GLN A O 1
ATOM 1420 N N . GLU A 1 185 ? 17.106 0.270 16.303 1.00 91.62 185 GLU A N 1
ATOM 1421 C CA . GLU A 1 185 ? 18.503 -0.020 16.661 1.00 91.62 185 GLU A CA 1
ATOM 1422 C C . GLU A 1 185 ? 18.767 0.236 18.151 1.00 91.62 185 GLU A C 1
ATOM 1424 O O . GLU A 1 185 ? 19.631 -0.396 18.757 1.00 91.62 185 GLU A O 1
ATOM 1429 N N . LYS A 1 186 ? 17.953 1.097 18.774 1.00 93.81 186 LYS A N 1
ATOM 1430 C CA . LYS A 1 186 ? 17.939 1.337 20.226 1.00 93.81 186 LYS A CA 1
ATOM 1431 C C . LYS A 1 186 ? 17.013 0.386 20.991 1.00 93.81 186 LYS A C 1
ATOM 1433 O O . LYS A 1 186 ? 16.779 0.588 22.181 1.00 93.81 186 LYS A O 1
ATOM 1438 N N . GLY A 1 187 ? 16.475 -0.642 20.330 1.00 91.62 187 GLY A N 1
ATOM 1439 C CA . GLY A 1 187 ? 15.606 -1.652 20.939 1.00 91.62 187 GLY A CA 1
ATOM 1440 C C . GLY A 1 187 ? 14.159 -1.203 21.165 1.00 91.62 187 GLY A C 1
ATOM 1441 O O . GLY A 1 187 ? 13.433 -1.866 21.906 1.00 91.62 187 GLY A O 1
ATOM 1442 N N . GLN A 1 188 ? 13.722 -0.095 20.557 1.00 93.75 188 GLN A N 1
ATOM 1443 C CA . GLN A 1 188 ? 12.340 0.374 20.676 1.00 93.75 188 GLN A CA 1
ATOM 1444 C C . GLN A 1 188 ? 11.410 -0.381 19.718 1.00 93.75 188 GLN A C 1
ATOM 1446 O O . GLN A 1 188 ? 11.769 -0.690 18.580 1.00 93.75 188 GLN A O 1
ATOM 1451 N N . ASP A 1 189 ? 10.178 -0.644 20.160 1.00 94.12 189 ASP A N 1
ATOM 1452 C CA . ASP A 1 189 ? 9.160 -1.243 19.300 1.00 94.12 189 ASP A CA 1
ATOM 1453 C C . ASP A 1 189 ? 8.499 -0.178 18.418 1.00 94.12 189 ASP A C 1
ATOM 1455 O O . ASP A 1 189 ? 7.691 0.628 18.889 1.00 94.12 189 ASP A O 1
ATOM 1459 N N . LEU A 1 190 ? 8.790 -0.216 17.117 1.00 95.12 190 LEU A N 1
ATOM 1460 C CA . LEU A 1 190 ? 8.195 0.683 16.124 1.00 95.12 190 LEU A CA 1
ATOM 1461 C C . LEU A 1 190 ? 6.660 0.585 16.070 1.00 95.12 190 LEU A C 1
ATOM 1463 O O . LEU A 1 190 ? 5.994 1.548 15.700 1.00 95.12 190 LEU A O 1
ATOM 1467 N N . ARG A 1 191 ? 6.080 -0.557 16.465 1.00 95.88 191 ARG A N 1
ATOM 1468 C CA . ARG A 1 191 ? 4.625 -0.796 16.446 1.00 95.88 191 ARG A CA 1
ATOM 1469 C C . ARG A 1 191 ? 3.895 -0.068 17.572 1.00 95.88 191 ARG A C 1
ATOM 1471 O O . ARG A 1 191 ? 2.680 0.083 17.500 1.00 95.88 191 ARG A O 1
ATOM 1478 N N . SER A 1 192 ? 4.616 0.397 18.593 1.00 95.19 192 SER A N 1
ATOM 1479 C CA . SER A 1 192 ? 4.040 1.038 19.783 1.00 95.19 192 SER A CA 1
ATOM 1480 C C . SER A 1 192 ? 3.232 2.308 19.482 1.00 95.19 192 SER A C 1
ATOM 1482 O O . SER A 1 192 ? 2.358 2.685 20.259 1.00 95.19 192 SER A O 1
ATOM 1484 N N . ARG A 1 193 ? 3.475 2.961 18.344 1.00 95.81 193 ARG A N 1
ATOM 1485 C CA . ARG A 1 193 ? 2.715 4.142 17.907 1.00 95.81 193 ARG A CA 1
ATOM 1486 C C . ARG A 1 193 ? 1.872 3.897 16.663 1.00 95.81 193 ARG A C 1
ATOM 1488 O O . ARG A 1 193 ? 1.328 4.849 16.115 1.00 95.81 193 ARG A O 1
ATOM 1495 N N . VAL A 1 194 ? 1.732 2.647 16.224 1.00 98.06 194 VAL A N 1
ATOM 1496 C CA . VAL A 1 194 ? 0.996 2.298 15.004 1.00 98.06 194 VAL A CA 1
ATOM 1497 C C . VAL A 1 194 ? -0.396 1.790 15.361 1.00 98.06 194 VAL A C 1
ATOM 1499 O O . VAL A 1 194 ? -0.549 0.793 16.065 1.00 98.06 194 VAL A O 1
ATOM 1502 N N . SER A 1 195 ? -1.418 2.463 14.838 1.00 98.69 195 SER A N 1
ATOM 1503 C CA . SER A 1 195 ? -2.813 2.063 14.992 1.00 98.69 195 SER A CA 1
ATOM 1504 C C . SER A 1 195 ? -3.065 0.673 14.414 1.00 98.69 195 SER A C 1
ATOM 1506 O O . SER A 1 195 ? -2.551 0.301 13.353 1.00 98.69 195 SER A O 1
ATOM 1508 N N . ARG A 1 196 ? -3.936 -0.070 15.094 1.00 98.75 196 ARG A N 1
ATOM 1509 C CA . ARG A 1 196 ? -4.469 -1.340 14.605 1.00 98.75 196 ARG A CA 1
ATOM 1510 C C . ARG A 1 196 ? -5.722 -1.158 13.767 1.00 98.75 196 ARG A C 1
ATOM 1512 O O . ARG A 1 196 ? -6.454 -0.173 13.888 1.00 98.75 196 ARG A O 1
ATOM 1519 N N . CYS A 1 197 ? -5.992 -2.170 12.960 1.00 98.88 197 CYS A N 1
ATOM 1520 C CA . CYS A 1 197 ? -7.188 -2.244 12.145 1.00 98.88 197 CYS A CA 1
ATOM 1521 C C . CYS A 1 197 ? -7.722 -3.673 12.077 1.00 98.88 197 CYS A C 1
ATOM 1523 O O . CYS A 1 197 ? -7.002 -4.637 12.355 1.00 98.88 197 CYS A O 1
ATOM 1525 N N . ARG A 1 198 ? -8.990 -3.781 11.692 1.00 98.88 198 ARG A N 1
ATOM 1526 C CA . ARG A 1 198 ? -9.665 -5.038 11.382 1.00 98.88 198 ARG A CA 1
ATOM 1527 C C . ARG A 1 198 ? -10.457 -4.868 10.098 1.00 98.88 198 ARG A C 1
ATOM 1529 O O . ARG A 1 198 ? -11.173 -3.876 9.942 1.00 98.88 198 ARG A O 1
ATOM 1536 N N . VAL A 1 199 ? -10.349 -5.841 9.203 1.00 98.81 199 VAL A N 1
ATOM 1537 C CA . VAL A 1 199 ? -11.192 -5.915 8.012 1.00 98.81 199 VAL A CA 1
ATOM 1538 C C . VAL A 1 199 ? -12.423 -6.746 8.322 1.00 98.81 199 VAL A C 1
ATOM 1540 O O . VAL A 1 199 ? -12.334 -7.814 8.925 1.00 98.81 199 VAL A O 1
ATOM 1543 N N . CYS A 1 200 ? -13.582 -6.238 7.926 1.00 98.56 200 CYS A N 1
ATOM 1544 C CA . CYS A 1 200 ? -14.882 -6.790 8.261 1.00 98.56 200 CYS A CA 1
ATOM 1545 C C . CYS A 1 200 ? -15.708 -7.007 6.995 1.00 98.56 200 CYS A C 1
ATOM 1547 O O . CYS A 1 200 ? -15.754 -6.132 6.132 1.00 98.56 200 CYS A O 1
ATOM 1549 N N . VAL A 1 201 ? -16.435 -8.120 6.924 1.00 98.19 201 VAL A N 1
ATOM 1550 C CA . VAL A 1 201 ? -17.427 -8.401 5.879 1.00 98.19 201 VAL A CA 1
ATOM 1551 C C . VAL A 1 201 ? -18.834 -8.358 6.454 1.00 98.19 201 VAL A C 1
ATOM 1553 O O . VAL A 1 201 ? -19.082 -8.807 7.577 1.00 98.19 201 VAL A O 1
ATOM 1556 N N . ARG A 1 202 ? -19.781 -7.831 5.679 1.00 96.81 202 ARG A N 1
ATOM 1557 C CA . ARG A 1 202 ? -21.200 -7.942 6.006 1.00 96.81 202 ARG A CA 1
ATOM 1558 C C . ARG A 1 202 ? -21.767 -9.200 5.351 1.00 96.81 202 ARG A C 1
ATOM 1560 O O . ARG A 1 202 ? -21.952 -9.191 4.134 1.00 96.81 202 ARG A O 1
ATOM 1567 N N . PRO A 1 203 ? -22.076 -10.263 6.110 1.00 92.69 203 PRO A N 1
ATOM 1568 C CA . PRO A 1 203 ? -22.723 -11.429 5.538 1.00 92.69 203 PRO A CA 1
ATOM 1569 C C . PRO A 1 203 ? -24.135 -11.071 5.039 1.00 92.69 203 PRO A C 1
ATOM 1571 O O . PRO A 1 203 ? -24.781 -10.154 5.569 1.00 92.69 203 PRO A O 1
ATOM 1574 N N . PRO A 1 204 ? -24.650 -11.795 4.035 1.00 88.06 204 PRO A N 1
ATOM 1575 C CA . PRO A 1 204 ? -26.024 -11.652 3.593 1.00 88.06 204 PRO A CA 1
ATOM 1576 C C . PRO A 1 204 ? -26.966 -12.001 4.746 1.00 88.06 204 PRO A C 1
ATOM 1578 O O . PRO A 1 204 ? -26.698 -12.895 5.550 1.00 88.06 204 PRO A O 1
ATOM 1581 N N . LYS A 1 205 ? -28.097 -11.293 4.831 1.00 79.12 205 LYS A N 1
ATOM 1582 C CA . LYS A 1 205 ? -29.144 -11.640 5.795 1.00 79.12 205 LYS A CA 1
ATOM 1583 C C . LYS A 1 205 ? -29.688 -13.014 5.413 1.00 79.12 205 LYS A C 1
ATOM 1585 O O . LYS A 1 205 ? -30.384 -13.135 4.407 1.00 79.12 205 LYS A O 1
ATOM 1590 N N . THR A 1 206 ? -29.386 -14.042 6.199 1.00 66.31 206 THR A N 1
ATOM 1591 C CA . THR A 1 206 ? -30.028 -15.345 6.048 1.00 66.31 206 THR A CA 1
ATOM 1592 C C . THR A 1 206 ? -31.499 -15.177 6.409 1.00 66.31 206 THR A C 1
ATOM 1594 O O . THR A 1 206 ? -31.873 -14.991 7.565 1.00 66.31 206 THR A O 1
ATOM 1597 N N . ASN A 1 207 ? -32.364 -15.169 5.397 1.00 55.56 207 ASN A N 1
ATOM 1598 C CA . ASN A 1 207 ? -33.794 -15.245 5.633 1.00 55.56 207 ASN A CA 1
ATOM 1599 C C . ASN A 1 207 ? -34.054 -16.670 6.134 1.00 55.56 207 ASN A C 1
ATOM 1601 O O . ASN A 1 207 ? -33.866 -17.627 5.385 1.00 55.56 207 ASN A O 1
ATOM 1605 N N . SER A 1 208 ? -34.462 -16.833 7.390 1.00 53.75 208 SER A N 1
ATOM 1606 C CA . SER A 1 208 ? -34.698 -18.123 8.063 1.00 53.75 208 SER A CA 1
ATOM 1607 C C . SER A 1 208 ? -35.862 -18.947 7.476 1.00 53.75 208 SER A C 1
ATOM 1609 O O . SER A 1 208 ? -36.438 -19.795 8.151 1.00 53.75 208 SER A O 1
ATOM 1611 N N . ARG A 1 209 ? -36.229 -18.712 6.210 1.00 50.53 209 ARG A N 1
ATOM 1612 C CA . ARG A 1 209 ? -37.338 -19.360 5.500 1.00 50.53 209 ARG A CA 1
ATOM 1613 C C . ARG A 1 209 ? -36.938 -20.180 4.276 1.00 50.53 209 ARG A C 1
ATOM 1615 O O . ARG A 1 209 ? -37.832 -20.759 3.670 1.00 50.53 209 ARG A O 1
ATOM 1622 N N . GLN A 1 210 ? -35.656 -20.288 3.919 1.00 47.22 210 GLN A N 1
ATOM 1623 C CA . GLN A 1 210 ? -35.231 -21.237 2.883 1.00 47.22 210 GLN A CA 1
ATOM 1624 C C . GLN A 1 210 ? -33.922 -21.946 3.263 1.00 47.22 210 GLN A C 1
ATOM 1626 O O . GLN A 1 210 ? -32.926 -21.272 3.526 1.00 47.22 210 GLN A O 1
ATOM 1631 N N . PRO A 1 211 ? -33.899 -23.292 3.304 1.00 43.75 211 PRO A N 1
ATOM 1632 C CA . PRO A 1 211 ? -32.666 -24.040 3.489 1.00 43.75 211 PRO A CA 1
ATOM 1633 C C . PRO A 1 211 ? -31.853 -23.960 2.192 1.00 43.75 211 PRO A C 1
ATOM 1635 O O . PRO A 1 211 ? -32.163 -24.634 1.213 1.00 43.75 211 PRO A O 1
ATOM 1638 N N . HIS A 1 212 ? -30.819 -23.120 2.166 1.00 52.38 212 HIS A N 1
ATOM 1639 C CA . HIS A 1 212 ? -29.778 -23.242 1.148 1.00 52.38 212 HIS A CA 1
ATOM 1640 C C . HIS A 1 212 ? -28.882 -24.447 1.479 1.00 52.38 212 HIS A C 1
ATOM 1642 O O . HIS A 1 212 ? -28.591 -24.675 2.657 1.00 52.38 212 HIS A O 1
ATOM 1648 N N . PRO A 1 213 ? -28.445 -25.225 0.471 1.00 43.69 213 PRO A N 1
ATOM 1649 C CA . PRO A 1 213 ? -27.596 -26.387 0.690 1.00 43.69 213 PRO A CA 1
ATOM 1650 C C . PRO A 1 213 ? -26.264 -25.941 1.302 1.00 43.69 213 PRO A C 1
ATOM 1652 O O . PRO A 1 213 ? -25.610 -25.023 0.809 1.00 43.69 213 PRO A O 1
ATOM 1655 N N . ALA A 1 214 ? -25.903 -26.567 2.421 1.00 51.44 214 ALA A N 1
ATOM 1656 C CA . ALA A 1 214 ? -24.710 -26.266 3.195 1.00 51.44 214 ALA A CA 1
ATOM 1657 C C . ALA A 1 214 ? -23.445 -26.428 2.337 1.00 51.44 214 ALA A C 1
ATOM 1659 O O . ALA A 1 214 ? -23.103 -27.540 1.947 1.00 51.44 214 ALA A O 1
ATOM 1660 N N . PHE A 1 215 ? -22.750 -25.321 2.065 1.00 49.50 215 PHE A N 1
ATOM 1661 C CA . PHE A 1 215 ? -21.442 -25.319 1.394 1.00 49.50 215 PHE A CA 1
ATOM 1662 C C . PHE A 1 215 ? -20.337 -24.650 2.224 1.00 49.50 215 PHE A C 1
ATOM 1664 O O . PHE A 1 215 ? -19.245 -24.397 1.727 1.00 49.50 215 PHE A O 1
ATOM 1671 N N . TRP A 1 216 ? -20.600 -24.387 3.505 1.00 48.28 216 TRP A N 1
ATOM 1672 C CA . TRP A 1 216 ? -19.625 -23.796 4.414 1.00 48.28 216 TRP A CA 1
ATOM 1673 C C . TRP A 1 216 ? -19.266 -24.815 5.491 1.00 48.28 216 TRP A C 1
ATOM 1675 O O . TRP A 1 216 ? -20.059 -25.082 6.393 1.00 48.28 216 TRP A O 1
ATOM 1685 N N . HIS A 1 217 ? -18.076 -25.405 5.379 1.00 45.59 217 HIS A N 1
ATOM 1686 C CA . HIS A 1 217 ? -17.459 -26.099 6.500 1.00 45.59 217 HIS A CA 1
ATOM 1687 C C . HIS A 1 217 ? -16.792 -25.060 7.399 1.00 45.59 217 HIS A C 1
ATOM 1689 O O . HIS A 1 217 ? -15.900 -24.329 6.976 1.00 45.59 217 HIS A O 1
ATOM 1695 N N . ASP A 1 218 ? -17.272 -24.986 8.634 1.00 42.47 218 ASP A N 1
ATOM 1696 C CA . ASP A 1 218 ? -16.721 -24.158 9.697 1.00 42.47 218 ASP A CA 1
ATOM 1697 C C . ASP A 1 218 ? -15.347 -24.712 10.118 1.00 42.47 218 ASP A C 1
ATOM 1699 O O . ASP A 1 218 ? -15.250 -25.807 10.674 1.00 42.47 218 ASP A O 1
ATOM 1703 N N . VAL A 1 219 ? -14.275 -23.977 9.810 1.00 46.44 219 VAL A N 1
ATOM 1704 C CA . VAL A 1 219 ? -12.874 -24.391 10.044 1.00 46.44 219 VAL A CA 1
ATOM 1705 C C . VAL A 1 219 ? -12.458 -24.212 11.515 1.00 46.44 219 VAL A C 1
ATOM 1707 O O . VAL A 1 219 ? -11.321 -24.493 11.883 1.00 46.44 219 VAL A O 1
ATOM 1710 N N . THR A 1 220 ? -13.364 -23.790 12.402 1.00 43.78 220 THR A N 1
ATOM 1711 C CA . THR A 1 220 ? -13.012 -23.467 13.798 1.00 43.78 220 THR A CA 1
ATOM 1712 C C . THR A 1 220 ? -13.517 -24.459 14.849 1.00 43.78 220 THR A C 1
ATOM 1714 O O . THR A 1 220 ? -13.232 -24.278 16.032 1.00 43.78 220 THR A O 1
ATOM 1717 N N . ASN A 1 221 ? -14.209 -25.541 14.464 1.00 39.16 221 ASN A N 1
ATOM 1718 C CA . ASN A 1 221 ? -14.793 -26.481 15.427 1.00 39.16 221 ASN A CA 1
ATOM 1719 C C . ASN A 1 221 ? -14.085 -27.857 15.442 1.00 39.16 221 ASN A C 1
ATOM 1721 O O . ASN A 1 221 ? -14.240 -28.630 14.497 1.00 39.16 221 ASN A O 1
ATOM 1725 N N . PRO A 1 222 ? -13.387 -28.246 16.531 1.00 40.69 222 PRO A N 1
ATOM 1726 C CA . PRO A 1 222 ? -12.716 -29.548 16.637 1.00 40.69 222 PRO A CA 1
ATOM 1727 C C . PRO A 1 222 ? -13.660 -30.762 16.752 1.00 40.69 222 PRO A C 1
ATOM 1729 O O . PRO A 1 222 ? -13.190 -31.891 16.861 1.00 40.69 222 PRO A O 1
ATOM 1732 N N . LYS A 1 223 ? -14.987 -30.571 16.784 1.00 38.03 223 LYS A N 1
ATOM 1733 C CA . LYS A 1 223 ? -15.954 -31.636 17.118 1.00 38.03 223 LYS A CA 1
ATOM 1734 C C . LYS A 1 223 ? -16.553 -32.407 15.935 1.00 38.03 223 LYS A C 1
ATOM 1736 O O . LYS A 1 223 ? -17.414 -33.250 16.160 1.00 38.03 223 LYS A O 1
ATOM 1741 N N . THR A 1 224 ? -16.115 -32.184 14.697 1.00 46.50 224 THR A N 1
ATOM 1742 C CA . THR A 1 224 ? -16.612 -32.937 13.522 1.00 46.50 224 THR A CA 1
ATOM 1743 C C . THR A 1 224 ? -15.783 -34.172 13.152 1.00 46.50 224 THR A C 1
ATOM 1745 O O . THR A 1 224 ? -16.147 -34.893 12.227 1.00 46.50 224 THR A O 1
ATOM 1748 N N . GLN A 1 225 ? -14.725 -34.501 13.897 1.00 42.47 225 GLN A N 1
ATOM 1749 C CA . GLN A 1 225 ? -14.020 -35.781 13.756 1.00 42.47 225 GLN A CA 1
ATOM 1750 C C . GLN A 1 225 ? -14.576 -36.820 14.732 1.00 42.47 225 GLN A C 1
ATOM 1752 O O . GLN A 1 225 ? -13.977 -37.072 15.769 1.00 42.47 225 GLN A O 1
ATOM 1757 N N . THR A 1 226 ? -15.743 -37.394 14.444 1.00 41.12 226 THR A N 1
ATOM 1758 C CA . THR A 1 226 ? -16.165 -38.732 14.919 1.00 41.12 226 THR A CA 1
ATOM 1759 C C . THR A 1 226 ? -17.586 -39.003 14.443 1.00 41.12 226 THR A C 1
ATOM 1761 O O . THR A 1 226 ? -18.540 -38.716 15.151 1.00 41.12 226 THR A O 1
ATOM 1764 N N . GLN A 1 227 ? -17.725 -39.542 13.230 1.00 37.34 227 GLN A N 1
ATOM 1765 C CA . GLN A 1 227 ? -18.745 -40.526 12.827 1.00 37.34 227 GLN A CA 1
ATOM 1766 C C . GLN A 1 227 ? -18.688 -40.693 11.306 1.00 37.34 227 GLN A C 1
ATOM 1768 O O . GLN A 1 227 ? -18.918 -39.748 10.562 1.00 37.34 227 GLN A O 1
ATOM 1773 N N . GLY A 1 228 ? -18.348 -41.901 10.853 1.00 32.38 228 GLY A N 1
ATOM 1774 C CA . GLY A 1 228 ? -18.292 -42.229 9.426 1.00 32.38 228 GLY A CA 1
ATOM 1775 C C . GLY A 1 228 ? -17.233 -43.255 9.022 1.00 32.38 228 GLY A C 1
ATOM 1776 O O . GLY A 1 228 ? -16.772 -43.221 7.890 1.00 32.38 228 GLY A O 1
ATOM 1777 N N . ALA A 1 229 ? -16.822 -44.158 9.916 1.00 40.50 229 ALA A N 1
ATOM 1778 C CA . ALA A 1 229 ? -16.121 -45.374 9.519 1.00 40.50 229 ALA A CA 1
ATOM 1779 C C . ALA A 1 229 ? -17.163 -46.451 9.181 1.00 40.50 229 ALA A C 1
ATOM 1781 O O . ALA A 1 229 ? -17.669 -47.108 10.084 1.00 40.50 229 ALA A O 1
ATOM 1782 N N . ALA A 1 230 ? -17.503 -46.602 7.900 1.00 38.03 230 ALA A N 1
ATOM 1783 C CA . ALA A 1 230 ? -17.999 -47.852 7.319 1.00 38.03 230 ALA A CA 1
ATOM 1784 C C . ALA A 1 230 ? -18.077 -47.716 5.790 1.00 38.03 230 ALA A C 1
ATOM 1786 O O . ALA A 1 230 ? -18.665 -46.769 5.281 1.00 38.03 230 ALA A O 1
ATOM 1787 N N . ASN A 1 231 ? -17.545 -48.722 5.096 1.00 35.09 231 ASN A N 1
ATOM 1788 C CA . ASN A 1 231 ? -17.606 -48.978 3.652 1.00 35.09 231 ASN A CA 1
ATOM 1789 C C . ASN A 1 231 ? -16.551 -48.300 2.767 1.00 35.09 231 ASN A C 1
ATOM 1791 O O . ASN A 1 231 ? -16.845 -47.441 1.943 1.00 35.09 231 ASN A O 1
ATOM 1795 N N . ALA A 1 232 ? -15.340 -48.852 2.820 1.00 32.03 232 ALA A N 1
ATOM 1796 C CA . ALA A 1 232 ? -14.522 -49.023 1.625 1.00 32.03 232 ALA A CA 1
ATOM 1797 C C . ALA A 1 232 ? -13.837 -50.398 1.691 1.00 32.03 232 ALA A C 1
ATOM 1799 O O . ALA A 1 232 ? -12.932 -50.612 2.496 1.00 32.03 232 ALA A O 1
ATOM 1800 N N . GLN A 1 233 ? -14.300 -51.350 0.876 1.00 31.53 233 GLN A N 1
ATOM 1801 C CA . GLN A 1 233 ? -13.516 -52.538 0.526 1.00 31.53 233 GLN A CA 1
ATOM 1802 C C . GLN A 1 233 ? -12.602 -52.215 -0.672 1.00 31.53 233 GLN A C 1
ATOM 1804 O O . GLN A 1 233 ? -12.927 -51.327 -1.463 1.00 31.53 233 GLN A O 1
ATOM 1809 N N . PRO A 1 234 ? -11.448 -52.895 -0.801 1.00 35.28 234 PRO A N 1
ATOM 1810 C CA . PRO A 1 234 ? -10.310 -52.391 -1.557 1.00 35.28 234 PRO A CA 1
ATOM 1811 C C . PRO A 1 234 ? -10.318 -52.861 -3.017 1.00 35.28 234 PRO A C 1
ATOM 1813 O O . PRO A 1 234 ? -10.478 -54.047 -3.299 1.00 35.28 234 PRO A O 1
ATOM 1816 N N . LEU A 1 235 ? -10.038 -51.946 -3.948 1.00 30.91 235 LEU A N 1
ATOM 1817 C CA . LEU A 1 235 ? -9.597 -52.295 -5.299 1.00 30.91 235 LEU A CA 1
ATOM 1818 C C . LEU A 1 235 ? -8.067 -52.265 -5.344 1.00 30.91 235 LEU A C 1
ATOM 1820 O O . LEU A 1 235 ? -7.438 -51.237 -5.575 1.00 30.91 235 LEU A O 1
ATOM 1824 N N . LEU A 1 236 ? -7.480 -53.437 -5.110 1.00 30.83 236 LEU A N 1
ATOM 1825 C CA . LEU A 1 236 ? -6.135 -53.785 -5.553 1.00 30.83 236 LEU A CA 1
ATOM 1826 C C . LEU A 1 236 ? -6.136 -53.896 -7.083 1.00 30.83 236 LEU A C 1
ATOM 1828 O O . LEU A 1 236 ? -6.849 -54.736 -7.632 1.00 30.83 236 LEU A O 1
ATOM 1832 N N . ARG A 1 237 ? -5.270 -53.143 -7.766 1.00 31.48 237 ARG A N 1
ATOM 1833 C CA . ARG A 1 237 ? -4.627 -53.631 -8.993 1.00 31.48 237 ARG A CA 1
ATOM 1834 C C . ARG A 1 237 ? -3.235 -53.033 -9.162 1.00 31.48 237 ARG A C 1
ATOM 1836 O O . ARG A 1 237 ? -3.039 -51.825 -9.152 1.00 31.48 237 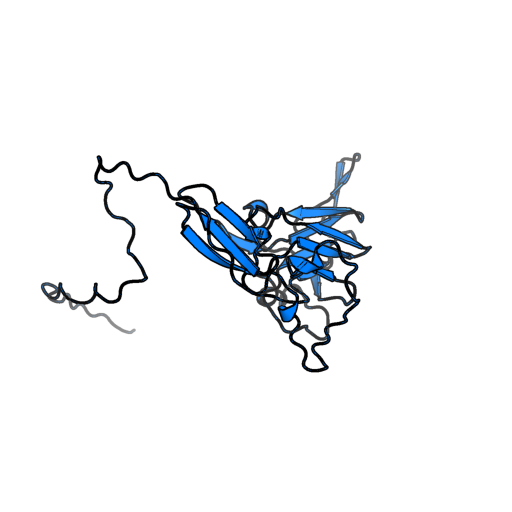ARG A O 1
ATOM 1843 N N . GLN A 1 238 ? -2.294 -53.961 -9.266 1.00 33.84 238 GLN A N 1
ATOM 1844 C CA . GLN A 1 238 ? -0.875 -53.811 -9.539 1.00 33.84 238 GLN A CA 1
ATOM 1845 C C . GLN A 1 238 ? -0.616 -53.338 -10.974 1.00 33.84 238 GLN A C 1
ATOM 1847 O O . GLN A 1 238 ? -1.339 -53.742 -11.883 1.00 33.84 238 GLN A O 1
ATOM 1852 N N . ALA A 1 239 ? 0.469 -52.584 -11.150 1.00 32.25 239 ALA A N 1
ATOM 1853 C CA . ALA A 1 239 ? 1.515 -52.709 -12.182 1.00 32.25 239 ALA A CA 1
ATOM 1854 C C . ALA A 1 239 ? 2.382 -51.438 -12.061 1.00 32.25 239 ALA A C 1
ATOM 1856 O O . ALA A 1 239 ? 1.835 -50.347 -11.986 1.00 32.25 239 ALA A O 1
ATOM 1857 N N . GLY A 1 240 ? 3.705 -51.446 -11.961 1.00 29.33 240 GLY A N 1
ATOM 1858 C CA . GLY A 1 240 ? 4.700 -52.441 -12.332 1.00 29.33 240 GLY A CA 1
ATOM 1859 C C . GLY A 1 240 ? 5.820 -51.669 -13.030 1.00 29.33 240 GLY A C 1
ATOM 1860 O O . GLY A 1 240 ? 5.580 -51.069 -14.069 1.00 29.33 240 GLY A O 1
ATOM 1861 N N . PHE A 1 241 ? 6.998 -51.635 -12.410 1.00 32.19 241 PHE A N 1
ATOM 1862 C CA . PHE A 1 241 ? 8.240 -51.146 -13.004 1.00 32.19 241 PHE A CA 1
ATOM 1863 C C . PHE A 1 241 ? 8.583 -51.950 -14.265 1.00 32.19 241 PHE A C 1
ATOM 1865 O O . PHE A 1 241 ? 8.637 -53.179 -14.191 1.00 32.19 241 PHE A O 1
ATOM 1872 N N . GLN A 1 242 ? 8.883 -51.244 -15.355 1.00 37.59 242 GLN A N 1
ATOM 1873 C CA . GLN A 1 242 ? 9.989 -51.490 -16.287 1.00 37.59 242 GLN A CA 1
ATOM 1874 C C . GLN A 1 242 ? 10.280 -50.194 -17.044 1.00 37.59 242 GLN A C 1
ATOM 1876 O O . GLN A 1 242 ? 9.301 -49.527 -17.446 1.00 37.59 242 GLN A O 1
#